Protein AF-F1L052-F1 (afdb_monomer)

Solvent-accessible surface area (backbone atoms only — not comparable to full-atom values): 16134 Å² total; per-residue (Å²): 108,72,70,57,54,53,52,49,53,52,51,49,56,47,51,52,52,41,50,54,51,32,50,54,52,50,51,50,50,53,48,65,69,67,65,79,69,95,46,76,77,51,58,78,42,63,77,44,41,41,66,50,51,51,52,52,48,53,46,48,51,52,44,52,50,46,51,48,53,52,52,50,52,39,60,73,69,67,55,97,55,91,64,52,61,60,53,53,50,52,34,54,75,69,70,53,57,50,90,80,69,69,56,64,60,50,62,46,81,47,78,47,77,48,76,54,96,91,41,80,46,79,44,77,45,84,45,76,36,71,68,33,64,53,47,55,54,52,52,47,52,49,48,55,50,50,50,51,52,43,54,54,43,50,52,50,45,52,51,53,48,51,58,67,70,37,59,70,55,51,52,53,53,56,50,54,48,43,51,76,71,66,69,64,52,98,72,33,62,65,56,47,51,45,40,47,63,70,63,43,23,64,28,43,54,50,50,48,52,52,42,28,76,73,69,34,59,73,58,36,36,55,32,52,52,51,48,48,50,57,49,52,54,53,50,55,60,65,72,49,75,76,79,78,77,88,58,82,78,80,72,97,79,82,86,80,88,79,92,76,84,85,75,87,80,93,79,91,82,83,78,134

Organism: Ascaris suum (NCBI:txid6253)

Sequence (272 aa):
MMSQDVSNMQSEKRSESVAVVATHLYDSIRTQRKLVRRGALTSLLQKGTYLTVLYLFVKFVYLVQAITQFVLLNRFLGTNYTFWGFEILRDLANGREWQESGHFPRVTMCDFDVRVLGNKHRHTVQCVLMINMFNEKVYLFLWWWLLIVIIATIGSFCYWLAMSLFKAQQYSFISQYLRVYDLLDGQGHTALEKFVHYSLRSDGVFLLRIVSANAGDLITTDIVAALWKMFLEEEKSRAVPPPALTGTAPKLDDVDHGFQEDLYDPKKDSID

Structure (mmCIF, N/CA/C/O backbone):
data_AF-F1L052-F1
#
_entry.id   AF-F1L052-F1
#
loop_
_atom_site.group_PDB
_atom_site.id
_atom_site.type_symbol
_atom_site.label_atom_id
_atom_si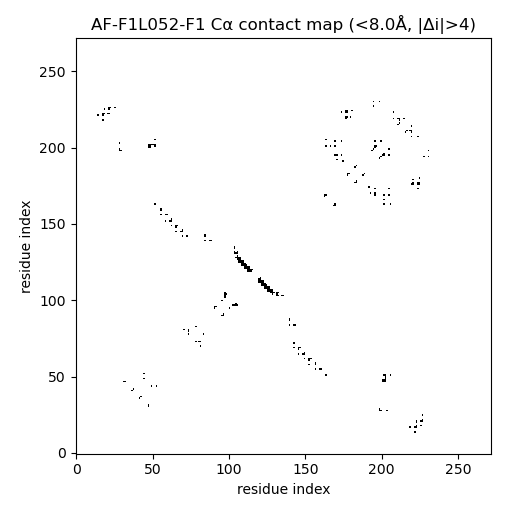te.label_alt_id
_atom_site.label_comp_id
_atom_site.label_asym_id
_atom_site.label_entity_id
_atom_site.label_seq_id
_atom_site.pdbx_PDB_ins_code
_atom_site.Cartn_x
_atom_site.Cartn_y
_atom_site.Cartn_z
_atom_site.occupancy
_atom_site.B_iso_or_equiv
_atom_site.auth_seq_id
_atom_site.auth_comp_id
_atom_site.auth_asym_id
_atom_site.auth_atom_id
_atom_site.pdbx_PDB_model_num
ATOM 1 N N . MET A 1 1 ? -17.629 37.239 20.849 1.00 57.97 1 MET A N 1
ATOM 2 C CA . MET A 1 1 ? -18.852 36.470 21.147 1.00 57.97 1 MET A CA 1
ATOM 3 C C . MET A 1 1 ? -19.307 35.657 19.933 1.00 57.97 1 MET A C 1
ATOM 5 O O . MET A 1 1 ? -19.098 34.459 19.971 1.00 57.97 1 MET A O 1
ATOM 9 N N . MET A 1 2 ? -19.695 36.260 18.794 1.00 59.69 2 MET A N 1
ATOM 10 C CA . MET A 1 2 ? -20.126 35.493 17.596 1.00 59.69 2 MET A CA 1
ATOM 11 C C . MET A 1 2 ? -19.126 34.441 17.065 1.00 59.69 2 MET A C 1
ATOM 13 O O . MET A 1 2 ? -19.547 33.386 16.610 1.00 59.69 2 MET A O 1
ATOM 17 N N . SER A 1 3 ? -17.809 34.679 17.133 1.00 61.91 3 SER A N 1
ATOM 18 C CA . SER A 1 3 ? -16.810 33.680 16.693 1.00 61.91 3 SER A CA 1
ATOM 19 C C . SER A 1 3 ? -16.761 32.440 17.607 1.00 61.91 3 SER A C 1
ATOM 21 O O . SER A 1 3 ? -16.580 31.319 17.137 1.00 61.91 3 SER A O 1
ATOM 23 N N . GLN A 1 4 ? -17.002 32.628 18.911 1.00 67.81 4 GLN A N 1
ATOM 24 C CA . GLN A 1 4 ? -17.076 31.536 19.885 1.00 67.81 4 GLN A CA 1
ATOM 25 C C . GLN A 1 4 ? -18.343 30.701 19.681 1.00 67.81 4 GLN A C 1
ATOM 27 O O . GLN A 1 4 ? -18.257 29.476 19.662 1.00 67.81 4 GLN A O 1
ATOM 32 N N . ASP A 1 5 ? -19.486 31.340 19.423 1.00 66.88 5 ASP A N 1
ATOM 33 C CA . ASP A 1 5 ? -20.750 30.638 19.164 1.00 66.88 5 ASP A CA 1
ATOM 34 C C . ASP A 1 5 ? -20.696 29.811 17.872 1.00 66.88 5 ASP A C 1
ATOM 36 O O . ASP A 1 5 ? -21.163 28.674 17.840 1.00 66.88 5 ASP A O 1
ATOM 40 N N . VAL A 1 6 ? -20.042 30.324 16.822 1.00 69.06 6 VAL A N 1
ATOM 41 C CA . VAL A 1 6 ? -19.814 29.566 15.580 1.00 69.06 6 VAL A CA 1
ATOM 42 C C . VAL A 1 6 ? -18.890 28.368 15.820 1.00 69.06 6 VAL A C 1
ATOM 44 O O . VAL A 1 6 ? -19.181 27.275 15.334 1.00 69.06 6 VAL A O 1
ATOM 47 N N . SER A 1 7 ? -17.818 28.534 16.604 1.00 69.19 7 SER A N 1
ATOM 48 C CA . SER A 1 7 ? -16.916 27.424 16.943 1.00 69.19 7 SER A CA 1
ATOM 49 C C . SER A 1 7 ? -17.592 26.348 17.803 1.00 69.19 7 SER A C 1
ATOM 51 O O . SER A 1 7 ? -17.410 25.156 17.551 1.00 69.19 7 SER A O 1
ATOM 53 N N . ASN A 1 8 ? -18.439 26.752 18.755 1.00 71.00 8 ASN A N 1
ATOM 54 C CA . ASN A 1 8 ? -19.212 25.836 19.591 1.00 71.00 8 ASN A CA 1
ATOM 55 C C . ASN A 1 8 ? -20.259 25.084 18.764 1.00 71.00 8 ASN A C 1
ATOM 57 O O . ASN A 1 8 ? -20.339 23.864 18.857 1.00 71.00 8 ASN A O 1
ATOM 61 N N . MET A 1 9 ? -20.966 25.772 17.865 1.00 69.06 9 MET A N 1
ATOM 62 C CA . MET A 1 9 ? -21.935 25.157 16.952 1.00 69.06 9 MET A CA 1
ATOM 63 C C . MET A 1 9 ? -21.280 24.155 15.987 1.00 69.06 9 MET A C 1
ATOM 65 O O . MET A 1 9 ? -21.856 23.114 15.673 1.00 69.06 9 MET A O 1
ATOM 69 N N . GLN A 1 10 ? -20.065 24.434 15.507 1.00 75.81 10 GLN A N 1
ATOM 70 C CA . GLN A 1 10 ? -19.302 23.480 14.693 1.00 75.81 10 GLN A CA 1
ATOM 71 C C . GLN A 1 10 ? -18.836 22.264 15.508 1.00 75.81 10 GLN A C 1
ATOM 73 O O . GLN A 1 10 ? -18.873 21.143 14.999 1.00 75.81 10 GLN A O 1
ATOM 78 N N . SER A 1 11 ? -18.435 22.470 16.766 1.00 78.38 11 SER A N 1
ATOM 79 C CA . SER A 1 11 ? -18.052 21.395 17.689 1.00 78.38 11 SER A CA 1
ATOM 80 C C . SER A 1 11 ? -19.235 20.479 18.026 1.00 78.38 11 SER A C 1
ATOM 82 O O . SER A 1 11 ? -19.109 19.256 17.999 1.00 78.38 11 SER A O 1
ATOM 84 N N . GLU A 1 12 ? -20.411 21.060 18.253 1.00 80.44 12 GLU A N 1
ATOM 85 C CA . GLU A 1 12 ? -21.636 20.330 18.580 1.00 80.44 12 GLU A CA 1
ATOM 86 C C . GLU A 1 12 ? -22.132 19.491 17.396 1.00 80.44 12 GLU A C 1
ATOM 88 O O . GLU A 1 12 ? -22.294 18.279 17.530 1.00 80.44 12 GLU A O 1
ATOM 93 N N . LYS A 1 13 ? -22.214 20.075 16.191 1.00 82.38 13 LYS A N 1
ATOM 94 C CA . LYS A 1 13 ? -22.551 19.330 14.960 1.00 82.38 13 LYS A CA 1
ATOM 95 C C . LYS A 1 13 ? -21.580 18.186 14.675 1.00 82.38 13 LYS A C 1
ATOM 97 O O . LYS A 1 13 ? -21.972 17.123 14.185 1.00 82.38 13 LYS A O 1
ATOM 102 N N . ARG A 1 14 ? -20.292 18.398 14.962 1.00 80.94 14 ARG A N 1
ATOM 103 C CA . ARG A 1 14 ? -19.274 17.353 14.849 1.00 80.94 14 ARG A CA 1
ATOM 104 C C . ARG A 1 14 ? -19.521 16.237 15.864 1.00 80.94 14 ARG A C 1
ATOM 106 O O . ARG A 1 14 ? -19.453 15.075 15.478 1.00 80.94 14 ARG A O 1
ATOM 113 N N . SER A 1 15 ? -19.809 16.576 17.118 1.00 82.81 15 SER A N 1
ATOM 114 C CA . SER A 1 15 ? -20.121 15.607 18.176 1.00 82.81 15 SER A CA 1
ATOM 115 C C . SER A 1 15 ? -21.340 14.751 17.817 1.00 82.81 15 SER A C 1
ATOM 117 O O . SER A 1 15 ? -21.278 13.527 17.905 1.00 82.81 15 SER A O 1
ATOM 119 N N . GLU A 1 16 ? -22.409 15.367 17.305 1.00 85.50 16 GLU A N 1
ATOM 120 C CA . GLU A 1 16 ? -23.597 14.650 16.821 1.00 85.50 16 GLU A CA 1
ATOM 121 C C . GLU A 1 16 ? -23.260 13.700 15.666 1.00 85.50 16 GLU A C 1
ATOM 123 O O . GLU A 1 16 ? -23.618 12.522 15.695 1.00 85.50 16 GLU A O 1
ATOM 128 N N . SER A 1 17 ? -22.504 14.181 14.674 1.00 84.25 17 SER A N 1
ATOM 129 C CA . SER A 1 17 ? -22.067 13.359 13.537 1.00 84.25 17 SER A CA 1
ATOM 130 C C . SER A 1 17 ? -21.225 12.165 13.998 1.00 84.25 17 SER A C 1
ATOM 132 O O . SER A 1 17 ? -21.410 11.042 13.525 1.00 84.25 17 SER A O 1
ATOM 134 N N . VAL A 1 18 ? -20.321 12.386 14.956 1.00 87.19 18 VAL A N 1
ATOM 135 C CA . VAL A 1 18 ? -19.504 11.333 15.567 1.00 87.19 18 VAL A CA 1
ATOM 136 C C . VAL A 1 18 ? -20.371 10.329 16.323 1.00 87.19 18 VAL A C 1
ATOM 138 O O . VAL A 1 18 ? -20.154 9.128 16.172 1.00 87.19 18 VAL A O 1
ATOM 141 N N . ALA A 1 19 ? -21.365 10.782 17.088 1.00 87.62 19 ALA A N 1
ATOM 142 C CA . ALA A 1 19 ? -22.268 9.906 17.829 1.00 87.62 19 ALA A CA 1
ATOM 143 C C . ALA A 1 19 ? -23.079 8.998 16.892 1.00 87.62 19 ALA A C 1
ATOM 145 O O . ALA A 1 19 ? -23.188 7.794 17.138 1.00 87.62 19 ALA A O 1
ATOM 146 N N . VAL A 1 20 ? -23.578 9.544 15.779 1.00 88.75 20 VAL A N 1
ATOM 147 C CA . VAL A 1 20 ? -24.279 8.772 14.742 1.00 88.75 20 VAL A CA 1
ATOM 148 C C . VAL A 1 20 ? -23.351 7.712 14.139 1.00 88.75 20 VAL A C 1
ATOM 150 O O . VAL A 1 20 ? -23.705 6.532 14.096 1.00 88.75 20 VAL A O 1
ATOM 153 N N . VAL A 1 21 ? -22.132 8.091 13.739 1.00 88.25 21 VAL A N 1
ATOM 154 C CA . VAL A 1 21 ? -21.145 7.152 13.173 1.00 88.25 21 VAL A CA 1
ATOM 155 C C . VAL A 1 21 ? -20.754 6.072 14.182 1.00 88.25 21 VAL A C 1
ATOM 157 O O . VAL A 1 21 ? -20.723 4.893 13.829 1.00 88.25 21 VAL A O 1
ATOM 160 N N . ALA A 1 22 ? -20.487 6.444 15.434 1.00 86.56 22 ALA A N 1
ATOM 161 C CA . ALA A 1 22 ? -20.125 5.510 16.495 1.00 86.56 22 ALA A CA 1
ATOM 162 C C . ALA A 1 22 ? -21.256 4.510 16.769 1.00 86.56 22 ALA A C 1
ATOM 164 O O . ALA A 1 22 ? -20.990 3.314 16.878 1.00 86.56 22 ALA A O 1
ATOM 165 N N . THR A 1 23 ? -22.509 4.973 16.792 1.00 87.81 23 THR A N 1
ATOM 166 C CA . THR A 1 23 ? -23.690 4.120 16.989 1.00 87.81 23 THR A CA 1
ATOM 167 C C . THR A 1 23 ? -23.840 3.122 15.845 1.00 87.81 23 THR A C 1
ATOM 169 O O . THR A 1 23 ? -23.917 1.918 16.082 1.00 87.81 23 THR A O 1
ATOM 172 N N . HIS A 1 24 ? -23.779 3.588 14.593 1.00 88.81 24 HIS A N 1
ATOM 173 C CA . HIS A 1 24 ? -23.850 2.702 13.429 1.00 88.81 24 HIS A CA 1
ATOM 174 C C . HIS A 1 24 ? -22.703 1.691 13.386 1.00 88.81 24 HIS A C 1
ATOM 176 O O . HIS A 1 24 ? -22.914 0.526 13.039 1.00 88.81 24 HIS A O 1
ATOM 182 N N . LEU A 1 25 ? -21.489 2.115 13.741 1.00 86.25 25 LEU A N 1
ATOM 183 C CA . LEU A 1 25 ? -20.317 1.248 13.795 1.00 86.25 25 LEU A CA 1
ATOM 184 C C . LEU A 1 25 ? -20.480 0.187 14.889 1.00 86.25 25 LEU A C 1
ATOM 186 O O . LEU A 1 25 ? -20.255 -0.997 14.633 1.00 86.25 25 LEU A O 1
ATOM 190 N N . TYR A 1 26 ? -20.943 0.583 16.075 1.00 83.62 26 TYR A N 1
ATOM 191 C CA . TYR A 1 26 ? -21.213 -0.325 17.185 1.00 83.62 26 TYR A CA 1
ATOM 192 C C . TYR A 1 26 ? -22.293 -1.355 16.835 1.00 83.62 26 TYR A C 1
ATOM 194 O O . TYR A 1 26 ? -22.078 -2.558 17.005 1.00 83.62 26 TYR A O 1
ATOM 202 N N . ASP A 1 27 ? -23.422 -0.914 16.277 1.00 85.19 27 ASP A N 1
ATOM 203 C CA . ASP A 1 27 ? -24.522 -1.795 15.884 1.00 85.19 27 ASP A CA 1
ATOM 204 C C . ASP A 1 27 ? -24.139 -2.733 14.741 1.00 85.19 27 ASP A C 1
ATOM 206 O O . ASP A 1 27 ? -24.511 -3.910 14.756 1.00 85.19 27 ASP A O 1
ATOM 210 N N . SER A 1 28 ? -23.336 -2.263 13.786 1.00 82.81 28 SER A N 1
ATOM 211 C CA . SER A 1 28 ? -22.805 -3.104 12.709 1.00 82.81 28 SER A CA 1
ATOM 212 C C . SER A 1 28 ? -21.904 -4.208 13.266 1.00 82.81 28 SER A C 1
ATOM 214 O O . SER A 1 28 ? -22.097 -5.382 12.940 1.00 82.81 28 SER A O 1
ATOM 216 N N . ILE A 1 29 ? -20.978 -3.870 14.173 1.00 80.75 29 ILE A N 1
ATOM 217 C CA . ILE A 1 29 ? -20.102 -4.848 14.841 1.00 80.75 29 ILE A CA 1
ATOM 218 C C . ILE A 1 29 ? -20.931 -5.833 15.680 1.00 80.75 29 ILE A C 1
ATOM 220 O O . ILE A 1 29 ? -20.693 -7.047 15.655 1.00 80.75 29 ILE A O 1
ATOM 224 N N . ARG A 1 30 ? -21.939 -5.340 16.407 1.00 80.50 30 ARG A N 1
ATOM 225 C CA . ARG A 1 30 ? -22.841 -6.158 17.229 1.00 80.50 30 ARG A CA 1
ATOM 226 C C . ARG A 1 30 ? -23.666 -7.123 16.381 1.00 80.50 30 ARG A C 1
ATOM 228 O O . ARG A 1 30 ? -23.808 -8.292 16.740 1.00 80.50 30 ARG A O 1
ATOM 235 N N . THR A 1 31 ? -24.179 -6.657 15.250 1.00 78.88 31 THR A N 1
ATOM 236 C CA . THR A 1 31 ? -24.981 -7.450 14.313 1.00 78.88 31 THR A CA 1
ATOM 237 C C . THR A 1 31 ? -24.132 -8.528 13.649 1.00 78.88 31 THR A C 1
ATOM 239 O O . THR A 1 31 ? -24.515 -9.700 13.647 1.00 78.88 31 THR A O 1
ATOM 242 N N . GLN A 1 32 ? -22.918 -8.182 13.206 1.00 72.75 32 GLN A N 1
ATOM 243 C CA . GLN A 1 32 ? -21.939 -9.152 12.706 1.00 72.75 32 GLN A CA 1
ATOM 244 C C . GLN A 1 32 ? -21.570 -10.211 13.755 1.00 72.75 32 GLN A C 1
ATOM 246 O O . GLN A 1 32 ? -21.336 -11.367 13.407 1.00 72.75 32 GLN A O 1
ATOM 251 N N . ARG A 1 33 ? -21.563 -9.859 15.049 1.00 70.69 33 ARG A N 1
ATOM 252 C CA . ARG A 1 33 ? -21.343 -10.818 16.142 1.00 70.69 33 ARG A CA 1
ATOM 253 C C . ARG A 1 33 ? -22.482 -11.833 16.282 1.00 70.69 33 ARG A C 1
ATOM 255 O O . ARG A 1 33 ? -22.209 -12.985 16.611 1.00 70.69 33 ARG A O 1
ATOM 262 N N . LYS A 1 34 ? -23.733 -11.404 16.073 1.00 68.25 34 LYS A N 1
ATOM 263 C CA . LYS A 1 34 ? -24.948 -12.218 16.275 1.00 68.25 34 LYS A CA 1
ATOM 264 C C . LYS A 1 34 ? -25.337 -13.064 15.054 1.00 68.25 34 LYS A C 1
ATOM 266 O O . LYS A 1 34 ? -25.920 -14.127 15.238 1.00 68.25 34 LYS A O 1
ATOM 271 N N . LEU A 1 35 ? -25.005 -12.642 13.830 1.00 63.94 35 LEU A N 1
ATOM 272 C CA . LEU A 1 35 ? -25.376 -13.314 12.569 1.00 63.94 35 LEU A CA 1
ATOM 273 C C . LEU A 1 35 ? -24.572 -14.601 12.262 1.00 63.94 35 LEU A C 1
ATOM 275 O O . LEU A 1 35 ? -24.065 -14.799 11.158 1.00 63.94 35 LEU A O 1
ATOM 279 N N . VAL A 1 36 ? -24.481 -15.524 13.223 1.00 54.38 36 VAL A N 1
ATOM 280 C CA . VAL A 1 36 ? -23.847 -16.843 13.055 1.00 54.38 36 VAL A CA 1
ATOM 281 C C . VAL A 1 36 ? -24.614 -17.669 12.011 1.00 54.38 36 VAL A C 1
ATOM 283 O O . VAL A 1 36 ? -25.617 -18.307 12.322 1.00 54.38 36 VAL A O 1
ATOM 286 N N . ARG A 1 37 ? -24.152 -17.679 10.753 1.00 53.56 37 ARG A N 1
ATOM 287 C CA . ARG A 1 37 ? -24.708 -18.528 9.683 1.00 53.56 37 ARG A CA 1
ATOM 288 C C . ARG A 1 37 ? -23.812 -19.751 9.455 1.00 53.56 37 ARG A C 1
ATOM 290 O O . ARG A 1 37 ? -22.615 -19.614 9.218 1.00 53.56 37 ARG A O 1
ATOM 297 N N . ARG A 1 38 ? -24.417 -20.944 9.546 1.00 53.53 38 ARG A N 1
ATOM 298 C CA . ARG A 1 38 ? -23.799 -22.279 9.408 1.00 53.53 38 ARG A CA 1
ATOM 299 C C . ARG A 1 38 ? -23.168 -22.476 8.018 1.00 53.53 38 ARG A C 1
ATOM 301 O O . ARG A 1 38 ? -23.880 -22.743 7.057 1.00 53.53 38 ARG A O 1
ATOM 308 N N . GLY A 1 39 ? -21.842 -22.395 7.932 1.00 60.22 39 GLY A N 1
ATOM 309 C CA . GLY A 1 39 ? -21.049 -22.790 6.763 1.00 60.22 39 GLY A CA 1
ATOM 310 C C . GLY A 1 39 ? -19.569 -22.967 7.131 1.00 60.22 39 GLY A C 1
ATOM 311 O O . GLY A 1 39 ? -19.037 -22.214 7.946 1.00 60.22 39 GLY A O 1
ATOM 312 N N . ALA A 1 40 ? -18.899 -23.978 6.568 1.00 58.53 40 ALA A N 1
ATOM 313 C CA . ALA A 1 40 ? -17.520 -24.336 6.932 1.00 58.53 40 ALA A CA 1
ATOM 314 C C . ALA A 1 40 ? -16.479 -23.313 6.434 1.00 58.53 40 ALA A C 1
ATOM 316 O O . ALA A 1 40 ? -15.586 -22.925 7.184 1.00 58.53 40 ALA A O 1
ATOM 317 N N . LEU A 1 41 ? -16.635 -22.811 5.202 1.00 55.72 41 LEU A N 1
ATOM 318 C CA . LEU A 1 41 ? -15.758 -21.782 4.623 1.00 55.72 41 LEU A CA 1
ATOM 319 C C . LEU A 1 41 ? -15.933 -20.423 5.325 1.00 55.72 41 LEU A C 1
ATOM 321 O O . LEU A 1 41 ? -14.976 -19.683 5.539 1.00 55.72 41 LEU A O 1
ATOM 325 N N . THR A 1 42 ? -17.161 -20.117 5.743 1.00 55.34 42 THR A N 1
ATOM 326 C CA . THR A 1 42 ? -17.483 -18.900 6.490 1.00 55.34 42 THR A CA 1
ATOM 327 C C . THR A 1 42 ? -16.986 -18.967 7.933 1.00 55.34 42 THR A C 1
ATOM 329 O O . THR A 1 42 ? -16.545 -17.950 8.449 1.00 55.34 42 THR A O 1
ATOM 332 N N . SER A 1 43 ? -16.930 -20.145 8.563 1.00 52.91 43 SER A N 1
ATOM 333 C CA . SER A 1 43 ? -16.436 -20.313 9.941 1.00 52.91 43 SER A CA 1
ATOM 334 C C . SER A 1 43 ? -14.976 -19.865 10.142 1.00 52.91 43 SER A C 1
ATOM 336 O O . SER A 1 43 ? -14.651 -19.283 11.180 1.00 52.91 43 SER A O 1
ATOM 338 N N . LEU A 1 44 ? -14.109 -20.068 9.140 1.00 52.19 44 LEU A N 1
ATOM 339 C CA . LEU A 1 44 ? -12.705 -19.627 9.161 1.00 52.19 44 LEU A CA 1
ATOM 340 C C . LEU A 1 44 ? -12.558 -18.101 9.024 1.00 52.19 44 LEU A C 1
ATOM 342 O O . LEU A 1 44 ? -11.669 -17.512 9.634 1.00 52.19 44 LEU A O 1
ATOM 346 N N . LEU A 1 45 ? -13.459 -17.456 8.279 1.00 54.09 45 LEU A N 1
ATOM 347 C CA . LEU A 1 45 ? -13.471 -16.006 8.046 1.00 54.09 45 LEU A CA 1
ATOM 348 C C . LEU A 1 45 ? -14.301 -15.221 9.089 1.00 54.09 45 LEU A C 1
ATOM 350 O O . LEU A 1 45 ? -14.103 -14.022 9.259 1.00 54.09 45 LEU A O 1
ATOM 354 N N . GLN A 1 46 ? -15.201 -15.873 9.835 1.00 58.09 46 GLN A N 1
ATOM 355 C CA . GLN A 1 46 ? -16.208 -15.244 10.712 1.00 58.09 46 GLN A CA 1
ATOM 356 C C . GLN A 1 46 ? -15.758 -14.944 12.156 1.00 58.09 46 GLN A C 1
ATOM 358 O O . GLN A 1 46 ? -16.570 -14.499 12.972 1.00 58.09 46 GLN A O 1
ATOM 363 N N . LYS A 1 47 ? -14.475 -15.106 12.511 1.00 60.84 47 LYS A N 1
ATOM 364 C CA . LYS A 1 47 ? -13.954 -14.780 13.861 1.00 60.84 47 LYS A CA 1
ATOM 365 C C . LYS A 1 47 ? -13.773 -13.269 14.125 1.00 60.84 47 LYS A C 1
ATOM 367 O O . LYS A 1 47 ? -12.983 -12.884 14.981 1.00 60.84 47 LYS A O 1
ATOM 372 N N . GLY A 1 48 ? -14.515 -12.402 13.429 1.00 65.62 48 GLY A N 1
ATOM 373 C CA . GLY A 1 48 ? -14.330 -10.943 13.495 1.00 65.62 48 GLY A CA 1
ATOM 374 C C . GLY A 1 48 ? -12.954 -10.501 12.993 1.00 65.62 48 GLY A C 1
ATOM 375 O O . GLY A 1 48 ? -12.340 -9.613 13.586 1.00 65.62 48 GLY A O 1
ATOM 376 N N . THR A 1 49 ? -12.475 -11.189 11.954 1.00 76.94 49 THR A N 1
ATOM 377 C CA . THR A 1 49 ? -11.251 -10.901 11.189 1.00 76.94 49 THR A CA 1
ATOM 378 C C . THR A 1 49 ? -11.535 -10.780 9.684 1.00 76.94 49 THR A C 1
ATOM 380 O O . THR A 1 49 ? -10.604 -10.762 8.883 1.00 76.94 49 THR A O 1
ATOM 383 N N . TYR A 1 50 ? -12.805 -10.756 9.268 1.00 81.50 50 TYR A N 1
ATOM 384 C CA . TYR A 1 50 ? -13.193 -10.799 7.856 1.00 81.50 50 TYR A CA 1
ATOM 385 C C . TYR A 1 50 ? -12.766 -9.530 7.121 1.00 81.50 50 TYR A C 1
ATOM 387 O O . TYR A 1 50 ? -12.132 -9.616 6.071 1.00 81.50 50 TYR A O 1
ATOM 395 N N . LEU A 1 51 ? -13.084 -8.359 7.684 1.00 84.62 51 LEU A N 1
ATOM 396 C CA . LEU A 1 51 ? -12.747 -7.072 7.070 1.00 84.62 51 LEU A CA 1
ATOM 397 C C . LEU A 1 51 ? -11.233 -6.908 6.960 1.00 84.62 51 LEU A C 1
ATOM 399 O O . LEU A 1 51 ? -10.719 -6.484 5.926 1.00 84.62 51 LEU A O 1
ATOM 403 N N . THR A 1 52 ? -10.524 -7.310 8.012 1.00 87.44 52 THR A N 1
ATOM 404 C CA . THR A 1 52 ? -9.065 -7.256 8.058 1.00 87.44 52 THR A CA 1
ATOM 405 C C . THR A 1 52 ? -8.436 -8.169 6.999 1.00 87.44 52 THR A C 1
ATOM 407 O O . THR A 1 52 ? -7.564 -7.736 6.246 1.00 87.44 52 THR A O 1
ATOM 410 N N . VAL A 1 53 ? -8.908 -9.417 6.880 1.00 87.56 53 VAL A N 1
ATOM 411 C CA . VAL A 1 53 ? -8.425 -10.373 5.867 1.00 87.56 53 VAL A CA 1
ATOM 412 C C . VAL A 1 53 ? -8.737 -9.888 4.455 1.00 87.56 53 VAL A C 1
ATOM 414 O O . VAL A 1 53 ? -7.866 -9.950 3.591 1.00 87.56 53 VAL A O 1
ATOM 417 N N . LEU A 1 54 ? -9.942 -9.366 4.216 1.00 89.38 54 LEU A N 1
ATOM 418 C CA . LEU A 1 54 ? -10.331 -8.817 2.918 1.00 89.38 54 LEU A CA 1
ATOM 419 C C . LEU A 1 54 ? -9.422 -7.650 2.512 1.00 89.38 54 LEU A C 1
ATOM 421 O O . LEU A 1 54 ? -8.944 -7.605 1.380 1.00 89.38 54 LEU A O 1
ATOM 425 N N . TYR A 1 55 ? -9.134 -6.731 3.435 1.00 90.88 55 TYR A N 1
ATOM 426 C CA . TYR A 1 55 ? -8.237 -5.609 3.171 1.00 90.88 55 TYR A CA 1
ATOM 427 C C . TYR A 1 55 ? -6.810 -6.070 2.848 1.00 90.88 55 TYR A C 1
ATOM 429 O O . TYR A 1 55 ? -6.210 -5.609 1.873 1.00 90.88 55 TYR A O 1
ATOM 437 N N . LEU A 1 56 ? -6.270 -7.005 3.637 1.00 92.38 56 LEU A N 1
ATOM 438 C CA . LEU A 1 56 ? -4.949 -7.585 3.383 1.00 92.38 56 LEU A CA 1
ATOM 439 C C . LEU A 1 56 ? -4.910 -8.321 2.040 1.00 92.38 56 LEU A C 1
ATOM 441 O O . LEU A 1 56 ? -3.931 -8.195 1.308 1.00 92.38 56 LEU A O 1
ATOM 445 N N . PHE A 1 57 ? -5.982 -9.025 1.679 1.00 92.88 57 PHE A N 1
ATOM 446 C CA . PHE A 1 57 ? -6.107 -9.675 0.380 1.00 92.88 57 PHE A CA 1
ATOM 447 C C . PHE A 1 57 ? -6.079 -8.662 -0.770 1.00 92.88 57 PHE A C 1
ATOM 449 O O . PHE A 1 57 ? -5.324 -8.845 -1.720 1.00 92.88 57 PHE A O 1
ATOM 456 N N . VAL A 1 58 ? -6.817 -7.552 -0.674 1.00 94.50 58 VAL A N 1
ATOM 457 C CA . VAL A 1 58 ? -6.775 -6.483 -1.689 1.00 94.50 58 VAL A CA 1
ATOM 458 C C . VAL A 1 58 ? -5.365 -5.897 -1.818 1.00 94.50 58 VAL A C 1
ATOM 460 O O . VAL A 1 58 ? -4.861 -5.731 -2.929 1.00 94.50 58 VAL A O 1
ATOM 463 N N . LYS A 1 59 ? -4.680 -5.636 -0.698 1.00 94.12 59 LYS A N 1
ATOM 464 C CA . LYS A 1 59 ? -3.280 -5.175 -0.706 1.00 94.12 59 LYS A CA 1
ATOM 465 C C . LYS A 1 59 ? -2.335 -6.192 -1.352 1.00 94.12 59 LYS A C 1
ATOM 467 O O . LYS A 1 59 ? -1.444 -5.799 -2.102 1.00 94.12 59 LYS A O 1
ATOM 472 N N . PHE A 1 60 ? -2.547 -7.482 -1.106 1.00 95.19 60 PHE A N 1
ATOM 473 C CA . PHE A 1 60 ? -1.803 -8.554 -1.763 1.00 95.19 60 PHE A CA 1
ATOM 474 C C . PHE A 1 60 ? -2.061 -8.583 -3.276 1.00 95.19 60 PHE A C 1
ATOM 476 O O . PHE A 1 60 ? -1.114 -8.683 -4.053 1.00 95.19 60 PHE A O 1
ATOM 483 N N . VAL A 1 61 ? -3.312 -8.418 -3.715 1.00 96.69 61 VAL A N 1
ATOM 484 C CA . VAL A 1 61 ? -3.653 -8.321 -5.144 1.00 96.69 61 VAL A CA 1
ATOM 485 C C . VAL A 1 61 ? -2.950 -7.130 -5.801 1.00 96.69 61 VAL A C 1
ATOM 487 O O . VAL A 1 61 ? -2.423 -7.283 -6.901 1.00 96.69 61 VAL A O 1
ATOM 490 N N . TYR A 1 62 ? -2.851 -5.976 -5.130 1.00 95.94 62 TYR A N 1
ATOM 491 C CA . TYR A 1 62 ? -2.060 -4.847 -5.637 1.00 95.94 62 TYR A CA 1
ATOM 492 C C . TYR A 1 62 ? -0.573 -5.179 -5.779 1.00 95.94 62 TYR A C 1
ATOM 494 O O . TYR A 1 62 ? 0.041 -4.813 -6.779 1.00 95.94 62 TYR A O 1
ATOM 502 N N . LEU A 1 63 ? 0.005 -5.912 -4.825 1.00 96.31 63 LEU A N 1
ATOM 503 C CA . LEU A 1 63 ? 1.392 -6.361 -4.925 1.00 96.31 63 LEU A CA 1
ATOM 504 C C . LEU A 1 63 ? 1.597 -7.307 -6.118 1.00 96.31 63 LEU A C 1
ATOM 506 O O . LEU A 1 63 ? 2.532 -7.127 -6.898 1.00 96.31 63 LEU A O 1
ATOM 510 N N . VAL A 1 64 ? 0.707 -8.286 -6.293 1.00 96.75 64 VAL A N 1
ATOM 511 C CA . VAL A 1 64 ? 0.741 -9.210 -7.437 1.00 96.75 64 VAL A CA 1
ATOM 512 C C . VAL A 1 64 ? 0.593 -8.453 -8.753 1.00 96.75 64 VAL A C 1
ATOM 514 O O . VAL A 1 64 ? 1.309 -8.750 -9.709 1.00 96.75 64 VAL A O 1
ATOM 517 N N . GLN A 1 65 ? -0.290 -7.455 -8.808 1.00 96.81 65 GLN A N 1
ATOM 518 C CA . GLN A 1 65 ? -0.472 -6.609 -9.984 1.00 96.81 65 GLN A CA 1
ATOM 519 C C . GLN A 1 65 ? 0.821 -5.861 -10.332 1.00 96.81 65 GLN A C 1
ATOM 521 O O . GLN A 1 65 ? 1.255 -5.927 -11.483 1.00 96.81 65 GLN A O 1
ATOM 526 N N . ALA A 1 66 ? 1.490 -5.254 -9.348 1.00 96.19 66 ALA A N 1
ATOM 527 C CA . ALA A 1 66 ? 2.730 -4.517 -9.573 1.00 96.19 66 ALA A CA 1
ATOM 528 C C . ALA A 1 66 ? 3.869 -5.444 -10.041 1.00 96.19 66 ALA A C 1
ATOM 530 O O . ALA A 1 66 ? 4.575 -5.135 -11.003 1.00 96.19 66 ALA A O 1
ATOM 531 N N . ILE A 1 67 ? 4.004 -6.627 -9.428 1.00 94.31 67 ILE A N 1
ATOM 532 C CA . ILE A 1 67 ? 4.980 -7.650 -9.844 1.00 94.31 67 ILE A CA 1
ATOM 533 C C . ILE A 1 67 ? 4.679 -8.140 -11.263 1.00 94.31 67 ILE A C 1
ATOM 535 O O . ILE A 1 67 ? 5.588 -8.268 -12.081 1.00 94.31 67 ILE A O 1
ATOM 539 N N . THR A 1 68 ? 3.408 -8.386 -11.584 1.00 94.62 68 THR A N 1
ATOM 540 C CA . THR A 1 68 ? 2.995 -8.846 -12.916 1.00 94.62 68 THR A CA 1
ATOM 541 C C . THR A 1 68 ? 3.324 -7.804 -13.979 1.00 94.62 68 THR A C 1
ATOM 543 O O . THR A 1 68 ? 3.875 -8.156 -15.019 1.00 94.62 68 THR A O 1
ATOM 546 N N . GLN A 1 69 ? 3.059 -6.522 -13.710 1.00 94.44 69 GLN A N 1
ATOM 547 C CA . GLN A 1 69 ? 3.433 -5.427 -14.607 1.00 94.44 69 GLN A CA 1
ATOM 548 C C . GLN A 1 69 ? 4.947 -5.350 -14.814 1.00 94.44 69 GLN A C 1
ATOM 550 O O . GLN A 1 69 ? 5.405 -5.199 -15.945 1.00 94.44 69 GLN A O 1
ATOM 555 N N . PHE A 1 70 ? 5.731 -5.523 -13.750 1.00 93.44 70 PHE A N 1
ATOM 556 C CA . PHE A 1 70 ? 7.188 -5.540 -13.838 1.00 93.44 70 PHE A CA 1
ATOM 557 C C . PHE A 1 70 ? 7.713 -6.734 -14.650 1.00 93.44 70 PHE A C 1
ATOM 559 O O . PHE A 1 70 ? 8.595 -6.580 -15.495 1.00 93.44 70 PHE A O 1
ATOM 566 N N . VAL A 1 71 ? 7.149 -7.930 -14.461 1.00 91.12 71 VAL A N 1
ATOM 567 C CA . VAL A 1 71 ? 7.504 -9.117 -15.258 1.00 91.12 71 VAL A CA 1
ATOM 568 C C . VAL A 1 71 ? 7.100 -8.939 -16.721 1.00 91.12 71 VAL A C 1
ATOM 570 O O . VAL A 1 71 ? 7.885 -9.277 -17.606 1.00 91.12 71 VAL A O 1
ATOM 573 N N . LEU A 1 72 ? 5.915 -8.384 -16.990 1.00 92.19 72 LEU A N 1
ATOM 574 C CA . LEU A 1 72 ? 5.445 -8.116 -18.347 1.00 92.19 72 LEU A CA 1
ATOM 575 C C . LEU A 1 72 ? 6.353 -7.113 -19.063 1.00 92.19 72 LEU A C 1
ATOM 577 O O . LEU A 1 72 ? 6.709 -7.350 -20.212 1.00 92.19 72 LEU A O 1
ATOM 581 N N . LEU A 1 73 ? 6.783 -6.049 -18.375 1.00 90.25 73 LEU A N 1
ATOM 582 C CA . LEU A 1 73 ? 7.749 -5.087 -18.905 1.00 90.25 73 LEU A CA 1
ATOM 583 C C . LEU A 1 73 ? 9.067 -5.780 -19.288 1.00 90.25 73 LEU A C 1
ATOM 585 O O . LEU A 1 73 ? 9.539 -5.623 -20.410 1.00 90.25 73 LEU A O 1
ATOM 589 N N . ASN A 1 74 ? 9.633 -6.596 -18.392 1.00 88.12 74 ASN A N 1
ATOM 590 C CA . ASN A 1 74 ? 10.878 -7.325 -18.664 1.00 88.12 74 ASN A CA 1
ATOM 591 C C . ASN A 1 74 ? 10.735 -8.315 -19.834 1.00 88.12 74 ASN A C 1
ATOM 593 O O . ASN A 1 74 ? 11.610 -8.399 -20.691 1.00 88.12 74 ASN A O 1
ATOM 597 N N . ARG A 1 75 ? 9.605 -9.031 -19.907 1.00 87.62 75 ARG A N 1
ATOM 598 C CA . ARG A 1 75 ? 9.286 -9.949 -21.013 1.00 87.62 75 ARG A CA 1
ATOM 599 C C . ARG A 1 75 ? 9.115 -9.210 -22.340 1.00 87.62 75 ARG A C 1
ATOM 601 O O . ARG A 1 75 ? 9.590 -9.705 -23.355 1.00 87.62 75 ARG A O 1
ATOM 608 N N . PHE A 1 76 ? 8.456 -8.050 -22.337 1.00 86.38 76 PHE A N 1
ATOM 609 C CA . PHE A 1 76 ? 8.210 -7.252 -23.540 1.00 86.38 76 PHE A CA 1
ATOM 610 C C . PHE A 1 76 ? 9.510 -6.732 -24.164 1.00 86.38 76 PHE A C 1
ATOM 612 O O . PHE A 1 76 ? 9.645 -6.733 -25.383 1.00 86.38 76 PHE A O 1
ATOM 619 N N . LEU A 1 77 ? 10.484 -6.338 -23.340 1.00 82.62 77 LEU A N 1
ATOM 620 C CA . LEU A 1 77 ? 11.784 -5.862 -23.820 1.00 82.62 77 LEU A CA 1
ATOM 621 C C . LEU A 1 77 ? 12.718 -6.995 -24.279 1.00 82.62 77 LEU A C 1
ATOM 623 O O . LEU A 1 77 ? 13.746 -6.717 -24.892 1.00 82.62 77 LEU A O 1
ATOM 627 N N . GLY A 1 78 ? 12.386 -8.257 -23.986 1.00 74.81 78 GLY A N 1
ATOM 628 C CA . GLY A 1 78 ? 13.193 -9.412 -24.384 1.00 74.81 78 GLY A CA 1
ATOM 629 C C . GLY A 1 78 ? 14.571 -9.468 -23.718 1.00 74.81 78 GLY A C 1
ATOM 630 O O . GLY A 1 78 ? 15.494 -10.055 -24.278 1.00 74.81 78 GLY A O 1
ATOM 631 N N . THR A 1 79 ? 14.742 -8.846 -22.547 1.00 71.81 79 THR A N 1
ATOM 632 C CA . THR A 1 79 ? 16.015 -8.880 -21.821 1.00 71.81 79 THR A CA 1
A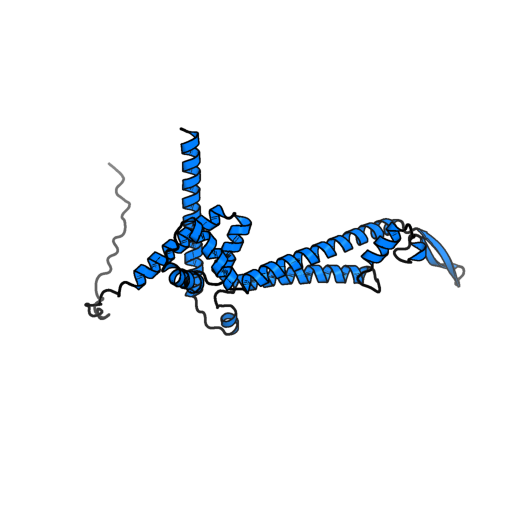TOM 633 C C . THR A 1 79 ? 16.191 -10.212 -21.087 1.00 71.81 79 THR A C 1
ATOM 635 O O . THR A 1 79 ? 15.253 -10.759 -20.506 1.00 71.81 79 THR A O 1
ATOM 638 N N . ASN A 1 80 ? 17.415 -10.748 -21.087 1.00 71.00 80 ASN A N 1
ATOM 639 C CA . ASN A 1 80 ? 17.728 -12.021 -20.418 1.00 71.00 80 ASN A CA 1
ATOM 640 C C . ASN A 1 80 ? 17.750 -11.911 -18.879 1.00 71.00 80 ASN A C 1
ATOM 642 O O . ASN A 1 80 ? 17.834 -12.921 -18.185 1.00 71.00 80 ASN A O 1
ATOM 646 N N . TYR A 1 81 ? 17.690 -10.693 -18.335 1.00 75.00 81 TYR A N 1
ATOM 647 C CA . TYR A 1 81 ? 17.882 -10.401 -16.920 1.00 75.00 81 TYR A CA 1
ATOM 648 C C . TYR A 1 81 ? 16.933 -9.286 -16.464 1.00 75.00 81 TYR A C 1
ATOM 650 O O . TYR A 1 81 ? 16.751 -8.290 -17.152 1.00 75.00 81 TYR A O 1
ATOM 658 N N . THR A 1 82 ? 16.318 -9.436 -15.287 1.00 76.44 82 THR A N 1
ATOM 659 C CA . THR A 1 82 ? 15.259 -8.538 -14.774 1.00 76.44 82 THR A CA 1
ATOM 660 C C . THR A 1 82 ? 15.767 -7.189 -14.260 1.00 76.44 82 THR A C 1
ATOM 662 O O . THR A 1 82 ? 14.982 -6.259 -14.074 1.00 76.44 82 THR A O 1
ATOM 665 N N . PHE A 1 83 ? 17.074 -7.080 -14.015 1.00 80.75 83 PHE A N 1
ATOM 666 C CA . PHE A 1 83 ? 17.730 -5.910 -13.421 1.00 80.75 83 PHE A CA 1
ATOM 667 C C . PHE A 1 83 ? 18.480 -5.038 -14.439 1.00 80.75 83 PHE A C 1
ATOM 669 O O . PHE A 1 83 ? 19.339 -4.243 -14.066 1.00 80.75 83 PHE A O 1
ATOM 676 N N . TRP A 1 84 ? 18.125 -5.145 -15.721 1.00 83.25 84 TRP A N 1
ATOM 677 C CA . TRP A 1 84 ? 18.720 -4.365 -16.811 1.00 83.25 84 TRP A CA 1
ATOM 678 C C . TRP A 1 84 ? 18.620 -2.849 -16.631 1.00 83.25 84 TRP A C 1
ATOM 680 O O . TRP A 1 84 ? 19.518 -2.128 -17.061 1.00 83.25 84 TRP A O 1
ATOM 690 N N . GLY A 1 85 ? 17.603 -2.354 -15.919 1.00 83.00 85 GLY A N 1
ATOM 691 C CA . GLY A 1 85 ? 17.462 -0.924 -15.638 1.00 83.00 85 GLY A CA 1
ATOM 692 C C . GLY A 1 85 ? 18.641 -0.322 -14.860 1.00 83.00 85 GLY A C 1
ATOM 693 O O . GLY A 1 85 ? 19.006 0.827 -15.109 1.00 83.00 85 GLY A O 1
ATOM 694 N N . PHE A 1 86 ? 19.281 -1.092 -13.969 1.00 83.75 86 PHE A N 1
ATOM 695 C CA . PHE A 1 86 ? 20.470 -0.639 -13.236 1.00 83.75 86 PHE A CA 1
ATOM 696 C C . PHE A 1 86 ? 21.710 -0.560 -14.132 1.00 83.75 86 PHE A C 1
ATOM 698 O O . PHE A 1 86 ? 22.487 0.388 -14.026 1.00 83.75 86 PHE A O 1
ATOM 705 N N . GLU A 1 87 ? 21.897 -1.541 -15.016 1.00 81.19 87 GLU A N 1
ATOM 706 C CA . GLU A 1 87 ? 23.046 -1.576 -15.924 1.00 81.19 87 GLU A CA 1
ATOM 707 C C . GLU A 1 87 ? 22.974 -0.469 -16.967 1.00 81.19 87 GLU A C 1
ATOM 709 O O . GLU A 1 87 ? 23.940 0.272 -17.117 1.00 81.19 87 GLU A O 1
ATOM 714 N N . ILE A 1 88 ? 21.815 -0.272 -17.602 1.00 81.25 88 ILE A N 1
ATOM 715 C CA . ILE A 1 88 ? 21.659 0.802 -18.588 1.00 81.25 88 ILE A CA 1
ATOM 716 C C . ILE A 1 88 ? 21.818 2.179 -17.931 1.00 81.25 88 ILE A C 1
ATOM 718 O O . ILE A 1 88 ? 22.403 3.078 -18.534 1.00 81.25 88 ILE A O 1
ATOM 722 N N . LEU A 1 89 ? 21.362 2.363 -16.684 1.00 82.94 89 LEU A N 1
ATOM 723 C CA . LEU A 1 89 ? 21.605 3.616 -15.963 1.00 82.94 89 LEU A CA 1
ATOM 724 C C . LEU A 1 89 ? 23.104 3.842 -15.718 1.00 82.94 89 LEU A C 1
ATOM 726 O O . LEU A 1 89 ? 23.593 4.954 -15.911 1.00 82.94 89 LEU A O 1
ATOM 730 N N . ARG A 1 90 ? 23.835 2.795 -15.317 1.00 84.00 90 ARG A N 1
ATOM 731 C CA . ARG A 1 90 ? 25.290 2.852 -15.121 1.00 84.00 90 ARG A CA 1
ATOM 732 C C . ARG A 1 90 ? 26.016 3.163 -16.429 1.00 84.00 90 ARG A C 1
ATOM 734 O O . ARG A 1 90 ? 26.946 3.964 -16.427 1.00 84.00 90 ARG A O 1
ATOM 741 N N . ASP A 1 91 ? 25.613 2.545 -17.528 1.00 81.62 91 ASP A N 1
ATOM 742 C CA . ASP A 1 91 ? 26.242 2.745 -18.832 1.00 81.62 91 ASP A CA 1
ATOM 743 C C . ASP A 1 91 ? 25.982 4.162 -19.353 1.00 81.62 91 ASP A C 1
ATOM 745 O O . ASP A 1 91 ? 26.918 4.831 -19.791 1.00 81.62 91 ASP A O 1
ATOM 749 N N . LEU A 1 92 ? 24.761 4.678 -19.169 1.00 79.75 92 LEU A N 1
ATOM 750 C CA . LEU A 1 92 ? 24.407 6.055 -19.507 1.00 79.75 92 LEU A CA 1
ATOM 751 C C . LEU A 1 92 ? 25.156 7.082 -18.644 1.00 79.75 92 LEU A C 1
ATOM 753 O O . LEU A 1 92 ? 25.622 8.091 -19.167 1.00 79.75 92 LEU A O 1
ATOM 757 N N . ALA A 1 93 ? 25.310 6.825 -17.341 1.00 84.19 93 ALA A N 1
ATOM 758 C CA . ALA A 1 93 ? 26.074 7.688 -16.438 1.00 84.19 93 ALA A CA 1
ATOM 759 C C . ALA A 1 93 ? 27.572 7.730 -16.790 1.00 84.19 93 ALA A C 1
ATOM 761 O O . ALA A 1 93 ? 28.220 8.756 -16.608 1.00 84.19 93 ALA A O 1
ATOM 762 N N . ASN A 1 94 ? 28.106 6.631 -17.329 1.00 84.75 94 ASN A N 1
ATOM 763 C CA . ASN A 1 94 ? 29.489 6.529 -17.797 1.00 84.75 94 ASN A CA 1
ATOM 764 C C . ASN A 1 94 ? 29.671 6.956 -19.266 1.00 84.75 94 ASN A C 1
ATOM 766 O O . ASN A 1 94 ? 30.772 6.824 -19.796 1.00 84.75 94 ASN A O 1
ATOM 770 N N . GLY A 1 95 ? 28.614 7.431 -19.934 1.00 79.00 95 GLY A N 1
ATOM 771 C CA . GLY A 1 95 ? 28.671 7.882 -21.325 1.00 79.00 95 GLY A CA 1
ATOM 772 C C . GLY A 1 95 ? 28.898 6.768 -22.354 1.00 79.00 95 GLY A C 1
ATOM 773 O O . GLY A 1 95 ? 29.342 7.060 -23.461 1.00 79.00 95 GLY A O 1
ATOM 774 N N . ARG A 1 96 ? 28.616 5.502 -22.018 1.00 76.69 96 ARG A N 1
ATOM 775 C CA . ARG A 1 96 ? 28.693 4.389 -22.977 1.00 76.69 96 ARG A CA 1
ATOM 776 C C . ARG A 1 96 ? 27.453 4.391 -23.866 1.00 76.69 96 ARG A C 1
ATOM 778 O O . ARG A 1 96 ? 26.327 4.458 -23.375 1.00 76.69 96 ARG A O 1
ATOM 785 N N . GLU A 1 97 ? 27.656 4.325 -25.177 1.00 70.38 97 GLU A N 1
ATOM 786 C CA . GLU A 1 97 ? 26.564 4.367 -26.148 1.00 70.38 97 GLU A CA 1
ATOM 787 C C . GLU A 1 97 ? 25.949 2.986 -26.435 1.00 70.38 97 GLU A C 1
ATOM 789 O O . GLU A 1 97 ? 26.553 1.935 -26.223 1.00 70.38 97 GLU A O 1
ATOM 794 N N . TRP A 1 98 ? 24.735 3.007 -26.998 1.00 65.50 98 TRP A N 1
ATOM 795 C CA . TRP A 1 98 ? 23.946 1.838 -27.420 1.00 65.50 98 TRP A CA 1
ATOM 796 C C . TRP A 1 98 ? 24.684 0.884 -28.377 1.00 65.50 98 TRP A C 1
ATOM 798 O O . TRP A 1 98 ? 24.316 -0.286 -28.475 1.00 65.50 98 TRP A O 1
ATOM 808 N N . GLN A 1 99 ? 25.714 1.368 -29.083 1.00 60.53 99 GLN A N 1
ATOM 809 C CA . GLN A 1 99 ? 26.512 0.564 -30.012 1.00 60.53 99 GLN A CA 1
ATOM 810 C C . GLN A 1 99 ? 27.287 -0.557 -29.309 1.00 60.53 99 GLN A C 1
ATOM 812 O O . GLN A 1 99 ? 27.531 -1.590 -29.925 1.00 60.53 99 GLN A O 1
ATOM 817 N N . GLU A 1 100 ? 27.618 -0.385 -28.025 1.00 60.41 100 GLU A N 1
ATOM 818 C CA . GLU A 1 100 ? 28.343 -1.396 -27.248 1.00 60.41 100 GLU A CA 1
ATOM 819 C C . GLU A 1 100 ? 27.428 -2.274 -26.387 1.00 60.41 100 GLU A C 1
ATOM 821 O O . GLU A 1 100 ? 27.748 -3.435 -26.144 1.00 60.41 100 GLU A O 1
ATOM 826 N N . SER A 1 101 ? 26.274 -1.758 -25.948 1.00 63.41 101 SER A N 1
ATOM 827 C CA . SER A 1 101 ? 25.333 -2.517 -25.110 1.00 63.41 101 SER A CA 1
ATOM 828 C C . SER A 1 101 ? 24.359 -3.384 -25.912 1.00 63.41 101 SER A C 1
ATOM 830 O O . SER A 1 101 ? 23.775 -4.316 -25.363 1.00 63.41 101 SER A O 1
ATOM 832 N N . GLY A 1 102 ? 24.140 -3.080 -27.199 1.00 65.62 102 GLY A N 1
ATOM 833 C CA . GLY A 1 102 ? 23.227 -3.825 -28.076 1.00 65.62 102 GLY A CA 1
ATOM 834 C C . GLY A 1 102 ? 21.739 -3.687 -27.719 1.00 65.62 102 GLY A C 1
ATOM 835 O O . GLY A 1 102 ? 20.880 -4.230 -28.415 1.00 65.62 102 GLY A O 1
ATOM 836 N N . HIS A 1 103 ? 21.411 -2.938 -26.664 1.00 69.38 103 HIS A N 1
ATOM 837 C CA . HIS A 1 103 ? 20.044 -2.653 -26.255 1.00 69.38 103 HIS A CA 1
ATOM 838 C C . HIS A 1 103 ? 19.505 -1.429 -27.002 1.00 69.38 103 HIS A C 1
ATOM 840 O O . HIS A 1 103 ? 20.150 -0.387 -27.065 1.00 69.38 103 HIS A O 1
ATOM 846 N N . PHE A 1 104 ? 18.294 -1.561 -27.548 1.00 74.44 104 PHE A N 1
ATOM 847 C CA . PHE A 1 104 ? 17.584 -0.510 -28.282 1.00 74.44 104 PHE A CA 1
ATOM 848 C C . PHE A 1 104 ? 18.388 0.116 -29.456 1.00 74.44 104 PHE A C 1
ATOM 850 O O . PHE A 1 104 ? 18.758 1.291 -29.407 1.00 74.44 104 PHE A O 1
ATOM 857 N N . PRO A 1 105 ? 18.606 -0.618 -30.572 1.00 81.19 105 PRO A N 1
ATOM 858 C CA . PRO A 1 105 ? 19.352 -0.105 -31.721 1.00 81.19 105 PRO A CA 1
ATOM 859 C C . PRO A 1 105 ? 18.653 1.090 -32.381 1.00 81.19 105 PRO A C 1
ATOM 861 O O . PRO A 1 105 ? 17.452 1.055 -32.663 1.00 81.19 105 PRO A O 1
ATOM 864 N N . ARG A 1 106 ? 19.420 2.144 -32.670 1.00 84.69 106 ARG A N 1
ATOM 865 C CA . ARG A 1 106 ? 18.929 3.333 -33.396 1.00 84.69 106 ARG A CA 1
ATOM 866 C C . ARG A 1 106 ? 19.085 3.197 -34.909 1.00 84.69 106 ARG A C 1
ATOM 868 O O . ARG A 1 106 ? 18.456 3.934 -35.664 1.00 84.69 106 ARG A O 1
ATOM 875 N N . VAL A 1 107 ? 19.899 2.240 -35.347 1.00 86.31 107 VAL A N 1
ATOM 876 C CA . VAL A 1 107 ? 20.155 1.908 -36.749 1.00 86.31 107 VAL A CA 1
ATOM 877 C C . VAL A 1 107 ? 20.081 0.391 -36.909 1.00 86.31 107 VAL A C 1
ATOM 879 O O . VAL A 1 107 ? 20.631 -0.340 -36.089 1.00 86.31 107 VAL A O 1
ATOM 882 N N . THR A 1 108 ? 19.394 -0.082 -37.948 1.00 88.38 108 THR A N 1
ATOM 883 C CA . THR A 1 108 ? 19.222 -1.513 -38.257 1.00 88.38 108 THR A CA 1
ATOM 884 C C . THR A 1 108 ? 19.406 -1.762 -39.753 1.00 88.38 108 THR A C 1
ATOM 886 O O . THR A 1 108 ? 19.188 -0.856 -40.554 1.00 88.38 108 THR A O 1
ATOM 889 N N . MET A 1 109 ? 19.811 -2.974 -40.137 1.00 89.88 109 MET A N 1
ATOM 890 C CA . MET A 1 109 ? 19.843 -3.401 -41.540 1.00 89.88 109 MET A CA 1
ATOM 891 C C . MET A 1 109 ? 18.529 -4.112 -41.869 1.00 89.88 109 MET A C 1
ATOM 893 O O . MET A 1 109 ? 18.138 -5.037 -41.156 1.00 89.88 109 MET A O 1
ATOM 897 N N . CYS A 1 110 ? 17.839 -3.662 -42.914 1.00 91.38 110 CYS A N 1
ATOM 898 C CA . CYS A 1 110 ? 16.607 -4.275 -43.392 1.00 91.38 110 CYS A CA 1
ATOM 899 C C . CYS A 1 110 ? 16.835 -4.889 -44.770 1.00 91.38 110 CYS A C 1
ATOM 901 O O . CYS A 1 110 ? 17.304 -4.218 -45.695 1.00 91.38 110 CYS A O 1
ATOM 903 N N . ASP A 1 111 ? 16.466 -6.159 -44.893 1.00 93.50 111 ASP A N 1
ATOM 904 C CA . ASP A 1 111 ? 16.590 -6.902 -46.132 1.00 93.50 111 ASP A CA 1
ATOM 905 C C . ASP A 1 111 ? 15.242 -6.935 -46.835 1.00 93.50 111 ASP A C 1
ATOM 907 O O . ASP A 1 111 ? 14.236 -7.353 -46.258 1.00 93.50 111 ASP A O 1
ATOM 911 N N . PHE A 1 112 ? 15.226 -6.515 -48.093 1.00 90.81 112 PHE A N 1
ATOM 912 C CA . PHE A 1 112 ? 14.047 -6.602 -48.937 1.00 90.81 112 PHE A CA 1
ATOM 913 C C . PHE A 1 112 ? 14.369 -7.375 -50.206 1.00 90.81 112 PHE A C 1
ATOM 915 O O . PHE A 1 112 ? 15.448 -7.278 -50.794 1.00 90.81 112 PHE A O 1
ATOM 922 N N . ASP A 1 113 ? 13.390 -8.164 -50.622 1.00 90.62 113 ASP A N 1
ATOM 923 C CA . ASP A 1 113 ? 13.509 -9.024 -51.778 1.00 90.62 113 ASP A CA 1
ATOM 924 C C . ASP A 1 113 ? 12.754 -8.414 -52.957 1.00 90.62 113 ASP A C 1
ATOM 926 O O . ASP A 1 113 ? 11.525 -8.314 -52.938 1.00 90.62 113 ASP A O 1
ATOM 930 N N . VAL A 1 114 ? 13.479 -8.047 -54.010 1.00 90.38 114 VAL A N 1
ATOM 931 C CA . VAL A 1 114 ? 12.903 -7.532 -55.255 1.00 90.38 114 VAL A CA 1
ATOM 932 C C . VAL A 1 114 ? 12.930 -8.634 -56.306 1.00 90.38 114 VAL A C 1
ATOM 934 O O . VAL A 1 114 ? 13.938 -9.314 -56.499 1.00 90.38 114 VAL A O 1
ATOM 937 N N . ARG A 1 115 ? 11.807 -8.836 -57.001 1.00 88.88 115 ARG A N 1
ATOM 938 C CA . ARG A 1 115 ? 11.729 -9.785 -58.117 1.00 88.88 115 ARG A CA 1
ATOM 939 C C . ARG A 1 115 ? 11.981 -9.055 -59.428 1.00 88.88 115 ARG A C 1
ATOM 941 O O . ARG A 1 115 ? 11.228 -8.150 -59.772 1.00 88.88 115 ARG A O 1
ATOM 948 N N . VAL A 1 116 ? 12.998 -9.483 -60.168 1.00 88.44 116 VAL A N 1
ATOM 949 C CA . VAL A 1 116 ? 13.323 -8.966 -61.504 1.00 88.44 116 VAL A CA 1
ATOM 950 C C . VAL A 1 116 ? 13.550 -10.159 -62.431 1.00 88.44 116 VAL A C 1
ATOM 952 O O . VAL A 1 116 ? 14.261 -11.091 -62.066 1.00 88.44 116 VAL A O 1
ATOM 955 N N . LEU A 1 117 ? 12.913 -10.161 -63.610 1.00 86.00 117 LEU A N 1
ATOM 956 C CA . LEU A 1 117 ? 13.055 -11.215 -64.637 1.00 86.00 117 LEU A CA 1
ATOM 957 C C . LEU A 1 117 ? 12.788 -12.649 -64.123 1.00 86.00 117 LEU A C 1
ATOM 959 O O . LEU A 1 117 ? 13.399 -13.610 -64.577 1.00 86.00 117 LEU A O 1
ATOM 963 N N . GLY A 1 118 ? 11.880 -12.805 -63.153 1.00 85.88 118 GLY A N 1
ATOM 964 C CA . GLY A 1 118 ? 11.539 -14.108 -62.566 1.00 85.88 118 GLY A CA 1
ATOM 965 C C . GLY A 1 118 ? 12.511 -14.610 -61.492 1.00 85.88 118 GLY A C 1
ATOM 966 O O . GLY A 1 118 ? 12.220 -15.624 -60.860 1.00 85.88 118 GLY A O 1
ATOM 967 N N . ASN A 1 119 ? 13.605 -13.890 -61.220 1.00 86.75 119 ASN A N 1
ATOM 968 C CA . ASN A 1 119 ? 14.545 -14.208 -60.147 1.00 86.75 119 ASN A CA 1
ATOM 969 C C . ASN A 1 119 ? 14.373 -13.270 -58.939 1.00 86.75 119 ASN A C 1
ATOM 971 O O . ASN A 1 119 ? 13.950 -12.118 -59.075 1.00 86.75 119 ASN A O 1
ATOM 975 N N . LYS A 1 120 ? 14.672 -13.770 -57.735 1.00 88.12 120 LYS A N 1
ATOM 976 C CA . LYS A 1 120 ? 14.513 -13.044 -56.466 1.00 88.12 120 LYS A CA 1
ATOM 977 C C . LYS A 1 120 ? 15.874 -12.503 -56.018 1.00 88.12 120 LYS A C 1
ATOM 979 O O . LYS A 1 120 ? 16.741 -13.276 -55.625 1.00 88.12 120 LYS A O 1
ATOM 984 N N . HIS A 1 121 ? 16.052 -11.187 -56.072 1.00 88.19 121 HIS A N 1
ATOM 985 C CA . HIS A 1 121 ? 17.276 -10.508 -55.651 1.00 88.19 121 HIS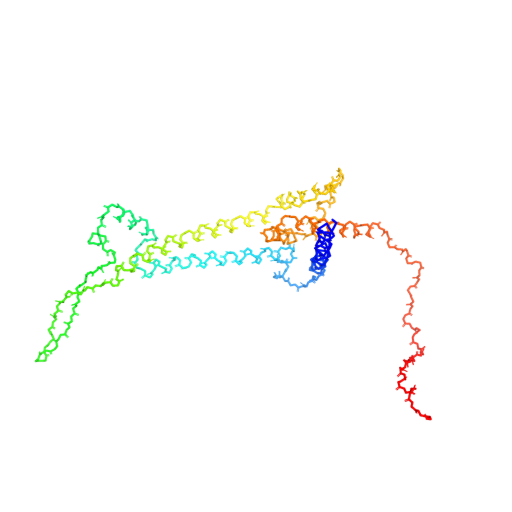 A CA 1
ATOM 986 C C . HIS A 1 121 ? 17.075 -9.866 -54.277 1.00 88.19 121 HIS A C 1
ATOM 988 O O . HIS A 1 121 ? 16.121 -9.114 -54.075 1.00 88.19 121 HIS A O 1
ATOM 994 N N . ARG A 1 122 ? 17.969 -10.171 -53.333 1.00 90.06 122 ARG A N 1
ATOM 995 C CA . ARG A 1 122 ? 17.937 -9.631 -51.969 1.00 90.06 122 ARG A CA 1
ATOM 996 C C . ARG A 1 122 ? 18.847 -8.412 -51.876 1.00 90.06 122 ARG A C 1
ATOM 998 O O . ARG A 1 122 ? 20.025 -8.495 -52.219 1.00 90.06 122 ARG A O 1
ATOM 1005 N N . HIS A 1 123 ? 18.295 -7.302 -51.407 1.00 92.38 123 HIS A N 1
ATOM 1006 C CA . HIS A 1 123 ? 19.008 -6.053 -51.163 1.00 92.38 123 HIS A CA 1
ATOM 1007 C C . HIS A 1 123 ? 18.932 -5.699 -49.681 1.00 92.38 123 HIS A C 1
ATOM 1009 O O . HIS A 1 123 ? 17.910 -5.929 -49.038 1.00 92.38 123 HIS A O 1
ATOM 1015 N N . THR A 1 124 ? 20.009 -5.126 -49.152 1.00 93.62 124 THR A N 1
ATOM 1016 C CA . THR A 1 124 ? 20.141 -4.750 -47.740 1.00 93.62 124 THR A CA 1
ATOM 1017 C C . THR A 1 124 ? 20.274 -3.231 -47.641 1.00 93.62 124 THR A C 1
ATOM 1019 O O . THR A 1 124 ? 21.168 -2.659 -48.270 1.00 93.62 124 THR A O 1
ATOM 1022 N N . VAL A 1 125 ? 19.415 -2.562 -46.873 1.00 93.19 125 VAL A N 1
ATOM 1023 C CA . VAL A 1 125 ? 19.483 -1.104 -46.650 1.00 93.19 125 VAL A CA 1
ATOM 1024 C C . VAL A 1 125 ? 19.561 -0.763 -45.172 1.00 93.19 125 VAL A C 1
ATOM 1026 O O . VAL A 1 125 ? 19.072 -1.497 -44.316 1.00 93.19 125 VAL A O 1
ATOM 1029 N N . GLN A 1 126 ? 20.154 0.390 -44.877 1.00 92.12 126 GLN A N 1
ATOM 1030 C CA . GLN A 1 126 ? 20.241 0.923 -43.527 1.00 92.12 126 GLN A CA 1
ATOM 1031 C C . GLN A 1 126 ? 18.960 1.694 -43.168 1.00 92.12 126 GLN A C 1
ATOM 1033 O O . GLN A 1 126 ? 18.635 2.704 -43.789 1.00 92.12 126 GLN A O 1
ATOM 1038 N N . CYS A 1 127 ? 18.252 1.242 -42.134 1.00 90.62 127 CYS A N 1
ATOM 1039 C CA . CYS A 1 127 ? 17.064 1.887 -41.579 1.00 90.62 127 CYS A CA 1
ATOM 1040 C C . CYS A 1 127 ? 17.392 2.592 -40.258 1.00 90.62 127 CYS A C 1
ATOM 1042 O O . CYS A 1 127 ? 18.055 2.025 -39.387 1.00 90.62 127 CYS A O 1
ATOM 1044 N N . VAL A 1 128 ? 16.880 3.812 -40.079 1.00 89.50 128 VAL A N 1
ATOM 1045 C CA . VAL A 1 128 ? 17.029 4.584 -38.836 1.00 89.50 128 VAL A CA 1
ATOM 1046 C C . VAL A 1 128 ? 15.747 4.480 -38.013 1.00 89.50 128 VAL A C 1
ATOM 1048 O O . VAL A 1 128 ? 14.671 4.867 -38.465 1.00 89.50 128 VAL A O 1
ATOM 1051 N N . LEU A 1 129 ? 15.859 3.974 -36.786 1.00 88.25 129 LEU A N 1
ATOM 1052 C CA . LEU A 1 129 ? 14.753 3.784 -35.848 1.00 88.25 129 LEU A CA 1
ATOM 1053 C C . LEU A 1 129 ? 14.750 4.903 -34.797 1.00 88.25 129 LEU A C 1
ATOM 1055 O O . LEU A 1 129 ? 15.098 4.705 -33.633 1.00 88.25 129 LEU A O 1
ATOM 1059 N N . MET A 1 130 ? 14.316 6.099 -35.207 1.00 84.88 130 MET A N 1
ATOM 1060 C CA . MET A 1 130 ? 14.257 7.266 -34.309 1.00 84.88 130 MET A CA 1
ATOM 1061 C C . MET A 1 130 ? 13.341 7.039 -33.096 1.00 84.88 130 MET A C 1
ATOM 1063 O O . MET A 1 130 ? 13.625 7.531 -32.007 1.00 84.88 130 MET A O 1
ATOM 1067 N N . ILE A 1 131 ? 12.280 6.238 -33.254 1.00 87.69 131 ILE A N 1
ATOM 1068 C CA . ILE A 1 131 ? 11.347 5.900 -32.167 1.00 87.69 131 ILE A CA 1
ATOM 1069 C C . ILE A 1 131 ? 12.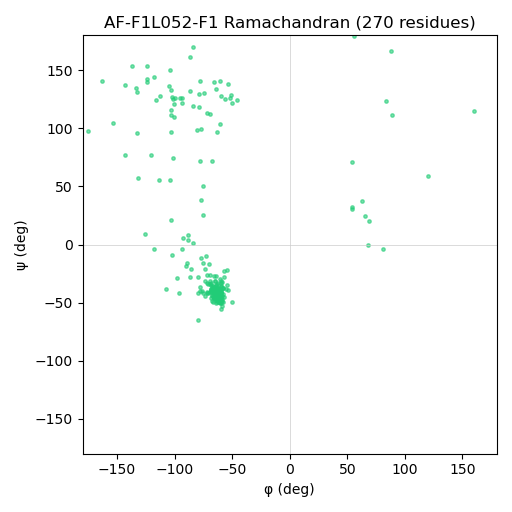033 5.187 -30.996 1.00 87.69 131 ILE A C 1
ATOM 1071 O O . ILE A 1 131 ? 11.639 5.342 -29.842 1.00 87.69 131 ILE A O 1
ATOM 1075 N N . ASN A 1 132 ? 13.096 4.433 -31.274 1.00 85.88 132 ASN A N 1
ATOM 1076 C CA . ASN A 1 132 ? 13.737 3.607 -30.265 1.00 85.88 132 ASN A CA 1
ATOM 1077 C C . ASN A 1 132 ? 14.515 4.436 -29.238 1.00 85.88 132 ASN A C 1
ATOM 1079 O O . ASN A 1 132 ? 14.627 4.042 -28.082 1.00 85.88 132 ASN A O 1
ATOM 1083 N N . MET A 1 133 ? 14.973 5.626 -29.638 1.00 84.19 133 MET A N 1
ATOM 1084 C CA . MET A 1 133 ? 15.601 6.590 -28.737 1.00 84.19 133 MET A CA 1
ATOM 1085 C C . MET A 1 133 ? 14.617 7.096 -27.670 1.00 84.19 133 MET A C 1
ATOM 1087 O O . MET A 1 133 ? 15.010 7.320 -26.528 1.00 84.19 133 MET A O 1
ATOM 1091 N N . PHE A 1 134 ? 13.333 7.241 -28.017 1.00 86.69 134 PHE A N 1
ATOM 1092 C CA . PHE A 1 134 ? 12.286 7.593 -27.053 1.00 86.69 134 PHE A CA 1
ATOM 1093 C C . PHE A 1 134 ? 11.941 6.412 -26.147 1.00 86.69 134 PHE A C 1
ATOM 1095 O O . PHE A 1 134 ? 11.864 6.573 -24.928 1.00 86.69 134 PHE A O 1
ATOM 1102 N N . ASN A 1 135 ? 11.795 5.221 -26.732 1.00 87.38 135 ASN A N 1
ATOM 1103 C CA . ASN A 1 135 ? 11.509 3.994 -25.991 1.00 87.38 135 ASN A CA 1
ATOM 1104 C C . ASN A 1 135 ? 12.583 3.701 -24.936 1.00 87.38 135 ASN A C 1
ATOM 1106 O O . ASN A 1 135 ? 12.234 3.391 -23.801 1.00 87.38 135 ASN A O 1
ATOM 1110 N N . GLU A 1 136 ? 13.865 3.877 -25.273 1.00 85.31 136 GLU A N 1
ATOM 1111 C CA . GLU A 1 136 ? 14.988 3.741 -24.337 1.00 85.31 136 GLU A CA 1
ATOM 1112 C C . GLU A 1 136 ? 14.743 4.562 -23.057 1.00 85.31 136 GLU A C 1
ATOM 1114 O O . GLU A 1 136 ? 14.830 4.041 -21.947 1.00 85.31 136 GLU A O 1
ATOM 1119 N N . LYS A 1 137 ? 14.363 5.840 -23.187 1.00 86.25 137 LYS A N 1
ATOM 1120 C CA . LYS A 1 137 ? 14.170 6.728 -22.029 1.00 86.25 137 LYS A CA 1
ATOM 1121 C C . LYS A 1 137 ? 12.878 6.445 -21.270 1.00 86.25 137 LYS A C 1
ATOM 1123 O O . LYS A 1 137 ? 12.891 6.426 -20.039 1.00 86.25 137 LYS A O 1
ATOM 1128 N N . VAL A 1 138 ? 11.780 6.190 -21.981 1.00 90.44 138 VAL A N 1
ATOM 1129 C CA . VAL A 1 138 ? 10.482 5.894 -21.357 1.00 90.44 138 VAL A CA 1
ATOM 1130 C C . VAL A 1 138 ? 10.538 4.577 -20.588 1.00 90.44 138 VAL A C 1
ATOM 1132 O O . VAL A 1 138 ? 10.092 4.528 -19.444 1.00 90.44 138 VAL A O 1
ATOM 1135 N N . TYR A 1 139 ? 11.124 3.520 -21.155 1.00 88.88 139 TYR A N 1
ATOM 1136 C CA . TYR A 1 139 ? 11.210 2.231 -20.471 1.00 88.88 139 TYR A CA 1
ATOM 1137 C C . TYR A 1 139 ? 12.164 2.251 -19.282 1.00 88.88 139 TYR A C 1
ATOM 1139 O O . TYR A 1 139 ? 11.856 1.618 -18.275 1.00 88.88 139 TYR A O 1
ATOM 1147 N N . LEU A 1 140 ? 13.262 3.014 -19.342 1.00 87.75 140 LEU A N 1
ATOM 1148 C CA . LEU A 1 140 ? 14.099 3.240 -18.162 1.00 87.75 140 LEU A CA 1
ATOM 1149 C C . LEU A 1 140 ? 13.314 3.933 -17.049 1.00 87.75 140 LEU A C 1
ATOM 1151 O O . LEU A 1 140 ? 13.314 3.457 -15.915 1.00 87.75 140 LEU A O 1
ATOM 1155 N N . PHE A 1 141 ? 12.598 5.012 -17.370 1.00 91.00 141 PHE A N 1
ATOM 1156 C CA . PHE A 1 141 ? 11.762 5.710 -16.396 1.00 91.00 141 PHE A CA 1
ATOM 1157 C C . PHE A 1 141 ? 10.698 4.785 -15.786 1.00 91.00 141 PHE A C 1
ATOM 1159 O O . PHE A 1 141 ? 10.578 4.704 -14.564 1.00 91.00 141 PHE A O 1
ATOM 1166 N N . LEU A 1 142 ? 9.968 4.039 -16.621 1.00 92.31 142 LEU A N 1
ATOM 1167 C CA . LEU A 1 142 ? 8.936 3.102 -16.174 1.00 92.31 142 LEU A CA 1
ATOM 1168 C C . LEU A 1 142 ? 9.501 1.980 -15.301 1.00 92.31 142 LEU A C 1
ATOM 1170 O O . LEU A 1 142 ? 8.859 1.592 -14.329 1.00 92.31 142 LEU A O 1
ATOM 1174 N N . TRP A 1 143 ? 10.690 1.467 -15.617 1.00 92.12 143 TRP A N 1
ATOM 1175 C CA . TRP A 1 143 ? 11.329 0.409 -14.839 1.00 92.12 143 TRP A CA 1
ATOM 1176 C C . TRP A 1 143 ? 11.631 0.875 -13.407 1.00 92.12 143 TRP A C 1
ATOM 1178 O O . TRP A 1 143 ? 11.239 0.212 -12.445 1.00 92.12 143 TRP A O 1
ATOM 1188 N N . TRP A 1 144 ? 12.243 2.055 -13.255 1.00 91.56 144 TRP A N 1
ATOM 1189 C CA . TRP A 1 144 ? 12.523 2.650 -11.943 1.00 91.56 144 TRP A CA 1
ATOM 1190 C C . TRP A 1 144 ? 11.248 3.024 -11.190 1.00 91.56 144 TRP A C 1
ATOM 1192 O O . TRP A 1 144 ? 11.141 2.782 -9.987 1.00 91.56 144 TRP A O 1
ATOM 1202 N N . TRP A 1 145 ? 10.259 3.563 -11.902 1.00 94.50 145 TRP A N 1
ATOM 1203 C CA . TRP A 1 145 ? 8.957 3.881 -11.334 1.00 94.50 145 TRP A CA 1
ATOM 1204 C C . TRP A 1 145 ? 8.261 2.637 -10.769 1.00 94.50 145 TRP A C 1
ATOM 1206 O O . TRP A 1 145 ? 7.854 2.633 -9.608 1.00 94.50 145 TRP A O 1
ATOM 1216 N N . LEU A 1 146 ? 8.174 1.554 -11.549 1.00 93.38 146 LEU A N 1
ATOM 1217 C CA . LEU A 1 146 ? 7.577 0.295 -11.099 1.00 93.38 146 LEU A CA 1
ATOM 1218 C C . LEU A 1 146 ? 8.344 -0.311 -9.921 1.00 93.38 146 LEU A C 1
ATOM 1220 O O . LEU A 1 146 ? 7.712 -0.824 -8.999 1.00 93.38 146 LEU A O 1
ATOM 1224 N N . LEU A 1 147 ? 9.677 -0.210 -9.901 1.00 93.56 147 LEU A N 1
ATOM 1225 C CA . LEU A 1 147 ? 10.480 -0.659 -8.762 1.00 93.56 147 LEU A CA 1
ATOM 1226 C C . LEU A 1 147 ? 10.105 0.095 -7.474 1.00 93.56 147 LEU A C 1
ATOM 1228 O O . LEU A 1 147 ? 9.872 -0.535 -6.442 1.00 93.56 147 LEU A O 1
ATOM 1232 N N . ILE A 1 148 ? 9.987 1.425 -7.535 1.00 95.31 148 ILE A N 1
ATOM 1233 C CA . ILE A 1 148 ? 9.566 2.254 -6.393 1.00 95.31 148 ILE A CA 1
ATOM 1234 C C . ILE A 1 148 ? 8.147 1.883 -5.946 1.00 95.31 148 ILE A C 1
ATOM 1236 O O . ILE A 1 148 ? 7.908 1.696 -4.752 1.00 95.31 148 ILE A O 1
ATOM 1240 N N . VAL A 1 149 ? 7.213 1.726 -6.890 1.00 96.69 149 VAL A N 1
ATOM 1241 C CA . VAL A 1 149 ? 5.826 1.325 -6.598 1.00 96.69 149 VAL A CA 1
ATOM 1242 C C . VAL A 1 149 ? 5.777 -0.041 -5.911 1.00 96.69 149 VAL A C 1
ATOM 1244 O O . VAL A 1 149 ? 5.042 -0.202 -4.935 1.00 96.69 149 VAL A O 1
ATOM 1247 N N . ILE A 1 150 ? 6.580 -1.013 -6.356 1.00 96.06 150 ILE A N 1
ATOM 1248 C CA . ILE A 1 150 ? 6.686 -2.330 -5.713 1.00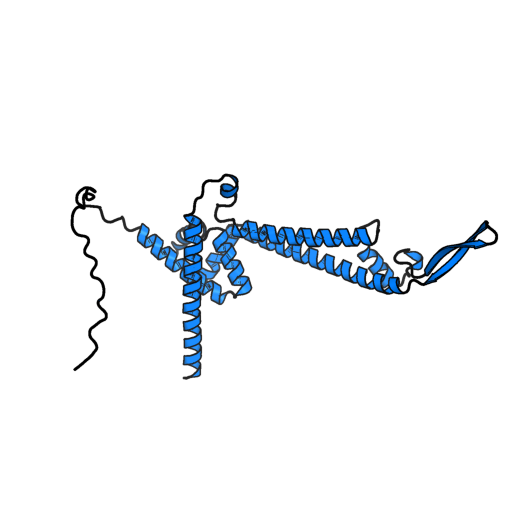 96.06 150 ILE A CA 1
ATOM 1249 C C . ILE A 1 150 ? 7.202 -2.184 -4.279 1.00 96.06 150 ILE A C 1
ATOM 1251 O O . ILE A 1 150 ? 6.566 -2.698 -3.361 1.00 96.06 150 ILE A O 1
ATOM 1255 N N . ILE A 1 151 ? 8.298 -1.450 -4.060 1.00 96.44 151 ILE A N 1
ATOM 1256 C CA . ILE A 1 151 ? 8.876 -1.249 -2.719 1.00 96.44 151 ILE A CA 1
ATOM 1257 C C . ILE A 1 151 ? 7.857 -0.587 -1.780 1.00 96.44 151 ILE A C 1
ATOM 1259 O O . ILE A 1 151 ? 7.636 -1.071 -0.668 1.00 96.44 151 ILE A O 1
ATOM 1263 N N . ALA A 1 152 ? 7.181 0.471 -2.234 1.00 96.88 152 ALA A N 1
ATOM 1264 C CA . ALA A 1 152 ? 6.151 1.157 -1.457 1.00 96.88 152 ALA A CA 1
ATOM 1265 C C . ALA A 1 152 ? 4.953 0.242 -1.142 1.00 96.88 152 ALA A C 1
ATOM 1267 O O . ALA A 1 152 ? 4.436 0.245 -0.021 1.00 96.88 152 ALA A O 1
ATOM 1268 N N . THR A 1 153 ? 4.531 -0.583 -2.104 1.00 96.31 153 THR A N 1
ATOM 1269 C CA . THR A 1 153 ? 3.411 -1.519 -1.930 1.00 96.31 153 THR A CA 1
ATOM 1270 C C . THR A 1 153 ? 3.765 -2.647 -0.961 1.00 96.31 153 THR A C 1
ATOM 1272 O O . THR A 1 153 ? 2.953 -2.964 -0.092 1.00 96.31 153 THR A O 1
ATOM 1275 N N . ILE A 1 154 ? 4.983 -3.197 -1.039 1.00 96.75 154 ILE A N 1
ATOM 1276 C CA . ILE A 1 154 ? 5.504 -4.178 -0.074 1.00 96.75 154 ILE A CA 1
ATOM 1277 C C . ILE A 1 154 ? 5.555 -3.561 1.323 1.00 96.75 154 ILE A C 1
ATOM 1279 O O . ILE A 1 154 ? 5.032 -4.152 2.263 1.00 96.75 154 ILE A O 1
ATOM 1283 N N . GLY A 1 155 ? 6.124 -2.359 1.463 1.00 96.19 155 GLY A N 1
ATOM 1284 C CA . GLY A 1 155 ? 6.189 -1.656 2.744 1.00 96.19 155 GLY A CA 1
ATOM 1285 C C . GLY A 1 155 ? 4.803 -1.438 3.353 1.00 96.19 155 GLY A C 1
ATOM 1286 O O . GLY A 1 155 ? 4.584 -1.753 4.522 1.00 96.19 155 GLY A O 1
ATOM 1287 N N . SER A 1 156 ? 3.836 -0.993 2.542 1.00 94.69 156 SER A N 1
ATOM 1288 C CA . SER A 1 156 ? 2.442 -0.843 2.968 1.00 94.69 156 SER A CA 1
ATOM 1289 C C . SER A 1 156 ? 1.842 -2.181 3.409 1.00 94.69 156 SER A C 1
ATOM 1291 O O . SER A 1 156 ? 1.273 -2.264 4.496 1.00 94.69 156 SER A O 1
ATOM 1293 N N . PHE A 1 157 ? 1.985 -3.237 2.607 1.00 94.88 157 PHE A N 1
ATOM 1294 C CA . PHE A 1 157 ? 1.456 -4.561 2.932 1.00 94.88 157 PHE A CA 1
ATOM 1295 C C . PHE A 1 157 ? 2.056 -5.114 4.232 1.00 94.88 157 PHE A C 1
ATOM 1297 O O . PHE A 1 157 ? 1.306 -5.512 5.119 1.00 94.88 157 PHE A O 1
ATOM 1304 N N . CYS A 1 158 ? 3.380 -5.067 4.388 1.00 94.62 158 CYS A N 1
ATOM 1305 C CA . CYS A 1 158 ? 4.075 -5.532 5.587 1.00 94.62 158 CYS A CA 1
ATOM 1306 C C . CYS A 1 158 ? 3.677 -4.739 6.837 1.00 94.62 158 CYS A C 1
ATOM 1308 O O . CYS A 1 158 ? 3.447 -5.340 7.886 1.00 94.62 158 CYS A O 1
ATOM 1310 N N . TYR A 1 159 ? 3.551 -3.412 6.730 1.00 92.94 159 TYR A N 1
ATOM 1311 C CA . TYR A 1 159 ? 3.091 -2.564 7.831 1.00 92.94 159 TYR A CA 1
ATOM 1312 C C . TYR A 1 159 ? 1.695 -2.981 8.310 1.00 92.94 159 TYR A C 1
ATOM 1314 O O . TYR A 1 159 ? 1.504 -3.276 9.490 1.00 92.94 159 TYR A O 1
ATOM 1322 N N . TRP A 1 160 ? 0.729 -3.076 7.391 1.00 92.00 160 TRP A N 1
ATOM 1323 C CA . TRP A 1 160 ? -0.644 -3.456 7.730 1.00 92.00 160 TRP A CA 1
ATOM 1324 C C . TRP A 1 160 ? -0.744 -4.901 8.225 1.00 92.00 160 TRP A C 1
ATOM 1326 O O . TRP A 1 160 ? -1.516 -5.178 9.143 1.00 92.00 160 TRP A O 1
ATOM 1336 N N . LEU A 1 161 ? 0.063 -5.808 7.673 1.00 91.19 161 LEU A N 1
ATOM 1337 C CA . LEU A 1 161 ? 0.145 -7.196 8.114 1.00 91.19 161 LEU A CA 1
ATOM 1338 C C . LEU A 1 161 ? 0.663 -7.290 9.556 1.00 91.19 161 LEU A C 1
ATOM 1340 O O . LEU A 1 161 ? 0.015 -7.909 10.396 1.00 91.19 161 LEU A O 1
ATOM 1344 N N . ALA A 1 162 ? 1.781 -6.632 9.874 1.00 91.00 162 ALA A N 1
ATOM 1345 C CA . ALA A 1 162 ? 2.327 -6.605 11.231 1.00 91.00 162 ALA A CA 1
ATOM 1346 C C . ALA A 1 162 ? 1.322 -5.987 12.219 1.00 91.00 162 ALA A C 1
ATOM 1348 O O . ALA A 1 162 ? 0.998 -6.581 13.247 1.00 91.00 162 ALA A O 1
ATOM 1349 N N . MET A 1 163 ? 0.755 -4.833 11.866 1.00 87.12 163 MET A N 1
ATOM 1350 C CA . MET A 1 163 ? -0.250 -4.133 12.667 1.00 87.12 163 MET A CA 1
ATOM 1351 C C . MET A 1 163 ? -1.492 -4.993 12.954 1.00 87.12 163 MET A C 1
ATOM 1353 O O . MET A 1 163 ? -2.071 -4.919 14.040 1.00 87.12 163 MET A O 1
ATOM 1357 N N . SER A 1 164 ? -1.907 -5.803 11.979 1.00 85.62 164 SER A N 1
ATOM 1358 C CA . SER A 1 164 ? -3.066 -6.686 12.078 1.00 85.62 164 SER A CA 1
ATOM 1359 C C . SER A 1 164 ? -2.789 -7.954 12.888 1.00 85.62 164 SER A C 1
ATOM 1361 O O . SER A 1 164 ? -3.666 -8.370 13.644 1.00 85.62 164 SER A O 1
ATOM 1363 N N . LEU A 1 165 ? -1.612 -8.569 12.741 1.00 82.69 165 LEU A N 1
ATOM 1364 C CA . LEU A 1 165 ? -1.286 -9.845 13.388 1.00 82.69 165 LEU A CA 1
ATOM 1365 C C . LEU A 1 165 ? -0.929 -9.680 14.870 1.00 82.69 165 LEU A C 1
ATOM 1367 O O . LEU A 1 165 ? -1.279 -10.528 15.695 1.00 82.69 165 LEU A O 1
ATOM 1371 N N . PHE A 1 166 ? -0.248 -8.591 15.235 1.00 86.38 166 PHE A N 1
ATOM 1372 C CA . PHE A 1 166 ? 0.187 -8.378 16.611 1.00 86.38 166 PHE A CA 1
ATOM 1373 C C . PHE A 1 166 ? -0.947 -7.830 17.483 1.00 86.38 166 PHE A C 1
ATOM 1375 O O . PHE A 1 166 ? -1.180 -6.623 17.555 1.00 86.38 166 PHE A O 1
ATOM 1382 N N . LYS A 1 167 ? -1.606 -8.714 18.244 1.00 81.25 167 LYS A N 1
ATOM 1383 C CA . LYS A 1 167 ? -2.632 -8.312 19.223 1.00 81.25 167 LYS A CA 1
ATOM 1384 C C . LYS A 1 167 ? -2.119 -7.287 20.238 1.00 81.25 167 LYS A C 1
ATOM 1386 O O . LYS A 1 167 ? -2.830 -6.339 20.541 1.00 81.25 167 LYS A O 1
ATOM 1391 N N . ALA A 1 168 ? -0.873 -7.409 20.703 1.00 83.88 168 ALA A N 1
ATOM 1392 C CA . ALA A 1 168 ? -0.263 -6.443 21.627 1.00 83.88 168 ALA A CA 1
ATOM 1393 C C . ALA A 1 168 ? -0.336 -4.998 21.100 1.00 83.88 168 ALA A C 1
ATOM 1395 O O . ALA A 1 168 ? -0.651 -4.068 21.841 1.00 83.88 168 ALA A O 1
ATOM 1396 N N . GLN A 1 169 ? -0.132 -4.822 19.794 1.00 85.06 169 GLN A N 1
ATOM 1397 C CA . GLN A 1 169 ? -0.231 -3.520 19.147 1.00 85.06 169 GLN A CA 1
ATOM 1398 C C . GLN A 1 169 ? -1.678 -3.014 19.064 1.00 85.06 169 GLN A C 1
ATOM 1400 O O . GLN A 1 169 ? -1.918 -1.812 19.168 1.00 85.06 169 GLN A O 1
ATOM 1405 N N . GLN A 1 170 ? -2.655 -3.911 18.885 1.00 86.25 170 GLN A N 1
ATOM 1406 C CA . GLN A 1 170 ? -4.088 -3.585 18.925 1.00 86.25 170 GLN A CA 1
ATOM 1407 C C . GLN A 1 170 ? -4.502 -3.039 20.295 1.00 86.25 170 GLN A C 1
ATOM 1409 O O . GLN A 1 170 ? -5.154 -1.997 20.358 1.00 86.25 170 GLN A O 1
ATOM 1414 N N . TYR A 1 171 ? -4.061 -3.688 21.376 1.00 86.56 171 TYR A N 1
ATOM 1415 C CA . TYR A 1 171 ? -4.301 -3.215 22.741 1.00 86.56 171 TYR A CA 1
ATOM 1416 C C . TYR A 1 171 ? -3.626 -1.871 23.011 1.00 86.56 171 TYR A C 1
ATOM 1418 O O . TYR A 1 171 ? -4.277 -0.954 23.505 1.00 86.56 171 TYR A O 1
ATOM 1426 N N . SER A 1 172 ? -2.345 -1.735 22.651 1.00 87.50 172 SER A N 1
ATOM 1427 C CA . SER A 1 172 ? -1.584 -0.501 22.872 1.00 87.50 172 SER A CA 1
ATOM 1428 C C . SER A 1 172 ? -2.216 0.701 22.165 1.00 87.50 172 SER A C 1
ATOM 1430 O O . SER A 1 172 ? -2.349 1.758 22.775 1.00 87.50 172 SER A O 1
ATOM 1432 N N . PHE A 1 173 ? -2.687 0.516 20.928 1.00 89.19 173 PHE A N 1
ATOM 1433 C CA . PHE A 1 173 ? -3.377 1.561 20.173 1.00 89.19 173 PHE A CA 1
ATOM 1434 C C . PHE A 1 173 ? -4.634 2.047 20.897 1.00 89.19 173 PHE A C 1
ATOM 1436 O O . PHE A 1 173 ? -4.727 3.225 21.214 1.00 89.19 173 PHE A O 1
ATOM 1443 N N . ILE A 1 174 ? -5.569 1.153 21.236 1.00 89.88 174 ILE A N 1
ATOM 1444 C CA . ILE A 1 174 ? -6.820 1.549 21.907 1.00 89.88 174 ILE A CA 1
ATOM 1445 C C . ILE A 1 174 ? -6.552 2.134 23.303 1.00 89.88 174 ILE A C 1
ATOM 1447 O O . ILE A 1 174 ? -7.181 3.120 23.690 1.00 89.88 174 ILE A O 1
ATOM 1451 N N . SER A 1 175 ? -5.579 1.581 24.035 1.00 87.69 175 SER A N 1
ATOM 1452 C CA . SER A 1 175 ? -5.169 2.102 25.342 1.00 87.69 175 SER A CA 1
ATOM 1453 C C . SER A 1 175 ? -4.666 3.543 25.261 1.00 87.69 175 SER A C 1
ATOM 1455 O O . SER A 1 175 ? -4.905 4.309 26.192 1.00 87.69 175 SER A O 1
ATOM 1457 N N . GLN A 1 176 ? -3.978 3.921 24.179 1.00 88.25 176 GLN A N 1
ATOM 1458 C CA . GLN A 1 176 ? -3.473 5.279 23.999 1.00 88.25 176 GLN A CA 1
ATOM 1459 C C . GLN A 1 176 ? -4.617 6.290 23.853 1.00 88.25 176 GLN A C 1
ATOM 1461 O O . GLN A 1 176 ? -4.588 7.312 24.532 1.00 88.25 176 GLN A O 1
ATOM 1466 N N . TYR A 1 177 ? -5.646 5.995 23.049 1.00 88.44 177 TYR A N 1
ATOM 1467 C CA . TYR A 1 177 ? -6.797 6.899 22.876 1.00 88.44 177 TYR A CA 1
ATOM 1468 C C . TYR A 1 177 ? -7.651 7.016 24.141 1.00 88.44 177 TYR A C 1
ATOM 1470 O O . TYR A 1 177 ? -8.092 8.109 24.482 1.00 88.44 177 TYR A O 1
ATOM 1478 N N . LEU A 1 178 ? -7.859 5.920 24.876 1.00 86.56 178 LEU A N 1
ATOM 1479 C CA . LEU A 1 178 ? -8.632 5.962 26.124 1.00 86.56 178 LEU A CA 1
ATOM 1480 C C . LEU A 1 178 ? -7.910 6.718 27.244 1.00 86.56 178 LEU A C 1
ATOM 1482 O O . LEU A 1 178 ? -8.560 7.375 28.056 1.00 86.56 178 LEU A O 1
ATOM 1486 N N . ARG A 1 179 ? -6.571 6.672 27.264 1.00 84.88 179 ARG A N 1
ATOM 1487 C CA . ARG A 1 179 ? -5.756 7.415 28.233 1.00 84.88 179 ARG A CA 1
ATOM 1488 C C . ARG A 1 179 ? -5.866 8.931 28.056 1.00 84.88 179 ARG A C 1
ATOM 1490 O O . ARG A 1 179 ? -5.724 9.649 29.035 1.00 84.88 179 ARG A O 1
ATOM 1497 N N . VAL A 1 180 ? -6.157 9.422 26.848 1.00 84.44 180 VAL A N 1
ATOM 1498 C CA . VAL A 1 180 ? -6.360 10.863 26.595 1.00 84.44 180 VAL A CA 1
ATOM 1499 C C . VAL A 1 180 ? -7.549 11.418 27.386 1.00 84.44 180 VAL A C 1
ATOM 1501 O O . VAL A 1 180 ? -7.496 12.556 27.836 1.00 84.44 180 VAL A O 1
ATOM 1504 N N . TYR A 1 181 ? -8.592 10.612 27.598 1.00 78.50 181 TYR A N 1
ATOM 1505 C CA . TYR A 1 181 ? -9.765 10.990 28.394 1.00 78.50 181 TYR A CA 1
ATOM 1506 C C . TYR A 1 181 ? -9.672 10.588 29.875 1.00 78.50 181 TYR A C 1
ATOM 1508 O O . TYR A 1 181 ? -10.658 10.731 30.592 1.00 78.50 181 TYR A O 1
ATOM 1516 N N . ASP A 1 182 ? -8.526 10.062 30.322 1.00 77.56 182 ASP A N 1
ATOM 1517 C CA . ASP A 1 182 ? -8.317 9.543 31.684 1.00 77.56 182 ASP A CA 1
ATOM 1518 C C . ASP A 1 182 ? -9.354 8.479 32.106 1.00 77.56 182 ASP A C 1
ATOM 1520 O O . ASP A 1 182 ? -9.717 8.326 33.267 1.00 77.56 182 ASP A O 1
ATOM 1524 N N . LEU A 1 183 ? -9.862 7.714 31.130 1.00 72.31 183 LEU A N 1
ATOM 1525 C CA . LEU A 1 183 ? -10.911 6.704 31.337 1.00 72.31 183 LEU A CA 1
ATOM 1526 C C . LEU A 1 183 ? -10.366 5.345 31.812 1.00 72.31 183 LEU A C 1
ATOM 1528 O O . LEU A 1 183 ? -11.139 4.395 31.961 1.00 72.31 183 LEU A O 1
ATOM 1532 N N . LEU A 1 184 ? -9.048 5.222 32.006 1.00 74.31 184 LEU A N 1
ATOM 1533 C CA . LEU A 1 184 ? -8.398 4.004 32.491 1.00 74.31 184 LEU A CA 1
ATOM 1534 C C . LEU A 1 184 ? -8.025 4.157 33.968 1.00 74.31 184 LEU A C 1
ATOM 1536 O O . LEU A 1 184 ? -6.961 4.671 34.297 1.00 74.31 184 LEU A O 1
ATOM 1540 N N . ASP A 1 185 ? -8.888 3.650 34.843 1.00 65.50 185 ASP A N 1
ATOM 1541 C CA . ASP A 1 185 ? -8.583 3.507 36.268 1.00 65.50 185 ASP A CA 1
ATOM 1542 C C . ASP A 1 185 ? -7.799 2.201 36.538 1.00 65.50 185 ASP A C 1
ATOM 1544 O O . ASP A 1 185 ? -7.712 1.335 35.663 1.00 65.50 185 ASP A O 1
ATOM 1548 N N . GLY A 1 186 ? -7.248 1.994 37.739 1.00 63.81 186 GLY A N 1
ATOM 1549 C CA . GLY A 1 186 ? -6.381 0.834 38.054 1.00 63.81 186 GLY A CA 1
ATOM 1550 C C . GLY A 1 186 ? -7.002 -0.562 37.817 1.00 63.81 186 GLY A C 1
ATOM 1551 O O . GLY A 1 186 ? -6.284 -1.534 37.586 1.00 63.81 186 GLY A O 1
ATOM 1552 N N . GLN A 1 187 ? -8.338 -0.671 37.808 1.00 62.69 187 GLN A N 1
ATOM 1553 C CA . GLN A 1 187 ? -9.104 -1.887 37.460 1.00 62.69 187 GLN A CA 1
ATOM 1554 C C . GLN A 1 187 ? -9.522 -1.950 35.972 1.00 62.69 187 GLN A C 1
ATOM 1556 O O . GLN A 1 187 ? -10.087 -2.941 35.505 1.00 62.69 187 GLN A O 1
ATOM 1561 N N . GLY A 1 188 ? -9.234 -0.899 35.203 1.00 69.19 188 GLY A N 1
ATOM 1562 C CA . GLY A 1 188 ? -9.639 -0.715 33.812 1.00 69.19 188 GLY A CA 1
ATOM 1563 C C . GLY A 1 188 ? -8.933 -1.637 32.821 1.00 69.19 188 GLY A C 1
ATOM 1564 O O . GLY A 1 188 ? -9.445 -1.836 31.724 1.00 69.19 188 GLY A O 1
ATOM 1565 N N . HIS A 1 189 ? -7.808 -2.260 33.187 1.00 77.75 189 HIS A N 1
ATOM 1566 C CA . HIS A 1 189 ? -7.071 -3.157 32.289 1.00 77.75 189 HIS A CA 1
ATOM 1567 C C . HIS A 1 189 ? -7.874 -4.405 31.894 1.00 77.75 189 HIS A C 1
ATOM 1569 O O . HIS A 1 189 ? -7.925 -4.745 30.712 1.00 77.75 189 HIS A O 1
ATOM 1575 N N . THR A 1 190 ? -8.572 -5.041 32.839 1.00 81.25 190 THR A N 1
ATOM 1576 C CA . THR A 1 190 ? -9.417 -6.216 32.554 1.00 81.25 190 THR A CA 1
ATOM 1577 C C . THR A 1 190 ? -10.642 -5.834 31.720 1.00 81.25 190 THR A C 1
ATOM 1579 O O . THR A 1 190 ? -11.018 -6.539 30.780 1.00 81.25 190 THR A O 1
ATOM 1582 N N . ALA A 1 191 ? -11.255 -4.684 32.024 1.00 83.31 191 ALA A N 1
ATOM 1583 C CA . ALA A 1 191 ? -12.370 -4.148 31.246 1.00 83.31 191 ALA A CA 1
ATOM 1584 C C . ALA A 1 191 ? -11.933 -3.777 29.820 1.00 83.31 191 ALA A C 1
ATOM 1586 O O . ALA A 1 191 ? -12.653 -4.061 28.863 1.00 83.31 191 ALA A O 1
ATOM 1587 N N . LEU A 1 192 ? -10.730 -3.215 29.666 1.00 85.81 192 LEU A N 1
ATOM 1588 C CA . LEU A 1 192 ? -10.131 -2.890 28.377 1.00 85.81 192 LEU A CA 1
ATOM 1589 C C . LEU A 1 192 ? -9.865 -4.149 27.562 1.00 85.81 192 LEU A C 1
ATOM 1591 O O . LEU A 1 192 ? -10.166 -4.189 26.368 1.00 85.81 192 LEU A O 1
ATOM 1595 N N . GLU A 1 193 ? -9.347 -5.195 28.203 1.00 85.88 193 GLU A N 1
ATOM 1596 C CA . GLU A 1 193 ? -9.105 -6.455 27.521 1.00 85.88 193 GLU A CA 1
ATOM 1597 C C . GLU A 1 193 ? -10.408 -7.053 26.978 1.00 85.88 193 GLU A C 1
ATOM 1599 O O . GLU A 1 193 ? -10.491 -7.444 25.807 1.00 85.88 193 GLU A O 1
ATOM 1604 N N . LYS A 1 194 ? -11.459 -7.031 27.806 1.00 86.38 194 LYS A N 1
ATOM 1605 C CA . LYS A 1 194 ? -12.805 -7.469 27.431 1.00 86.38 194 LYS A CA 1
ATOM 1606 C C . LYS A 1 194 ? -13.395 -6.596 26.323 1.00 86.38 194 LYS A C 1
ATOM 1608 O O . LYS A 1 194 ? -13.956 -7.131 25.369 1.00 86.38 194 LYS A O 1
ATOM 1613 N N . PHE A 1 195 ? -13.222 -5.280 26.379 1.00 88.25 195 PHE A N 1
ATOM 1614 C CA . PHE A 1 195 ? -13.673 -4.366 25.331 1.00 88.25 195 PHE A CA 1
ATOM 1615 C C . PHE A 1 195 ? -13.014 -4.665 23.983 1.00 88.25 195 PHE A C 1
ATOM 1617 O O . PHE A 1 195 ? -13.710 -4.854 22.985 1.00 88.25 195 PHE A O 1
ATOM 1624 N N . VAL A 1 196 ? -11.686 -4.780 23.941 1.00 88.12 196 VAL A N 1
ATOM 1625 C CA . VAL A 1 196 ? -10.952 -5.041 22.695 1.00 88.12 196 VAL A CA 1
ATOM 1626 C C . VAL A 1 196 ? -11.282 -6.433 22.149 1.00 88.12 196 VAL A C 1
ATOM 1628 O O . VAL A 1 196 ? -11.575 -6.573 20.962 1.00 88.12 196 VAL A O 1
ATOM 1631 N N . HIS A 1 197 ? -11.292 -7.468 22.994 1.00 84.38 197 HIS A N 1
ATOM 1632 C CA . HIS A 1 197 ? -11.460 -8.847 22.532 1.00 84.38 197 HIS A CA 1
ATOM 1633 C C . HIS A 1 197 ? -12.921 -9.228 22.242 1.00 84.38 197 HIS A C 1
ATOM 1635 O O . HIS A 1 197 ? -13.198 -9.909 21.252 1.00 84.38 197 HIS A O 1
ATOM 1641 N N . TYR A 1 198 ? -13.865 -8.809 23.091 1.00 80.44 198 TYR A N 1
ATOM 1642 C CA . TYR A 1 198 ? -15.282 -9.153 22.947 1.00 80.44 198 TYR A CA 1
ATOM 1643 C C . TYR A 1 198 ? -16.088 -8.081 22.227 1.00 80.44 198 TYR A C 1
ATOM 1645 O O . TYR A 1 198 ? -16.931 -8.450 21.407 1.00 80.44 198 TYR A O 1
ATOM 1653 N N . SER A 1 199 ? -15.863 -6.795 22.520 1.00 82.81 199 SER A N 1
ATOM 1654 C CA . SER A 1 199 ? -16.655 -5.714 21.929 1.00 82.81 199 SER A CA 1
ATOM 1655 C C . SER A 1 199 ? -16.187 -5.380 20.507 1.00 82.81 199 SER A C 1
ATOM 1657 O O . SER A 1 199 ? -16.898 -5.648 19.5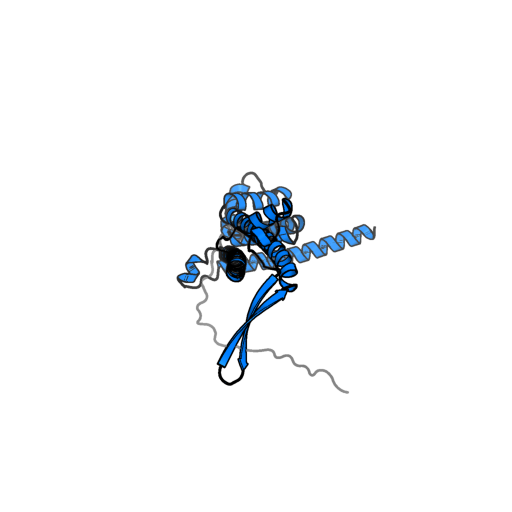39 1.00 82.81 199 SER A O 1
ATOM 1659 N N . LEU A 1 200 ? -14.962 -4.878 20.355 1.00 83.94 200 LEU A N 1
ATOM 1660 C CA . LEU A 1 200 ? -14.429 -4.447 19.057 1.00 83.94 200 LEU A CA 1
ATOM 1661 C C . LEU A 1 200 ? -14.008 -5.615 18.159 1.00 83.94 200 LEU A C 1
ATOM 1663 O O . LEU A 1 200 ? -14.240 -5.568 16.951 1.00 83.94 200 LEU A O 1
ATOM 1667 N N . ARG A 1 201 ? -13.392 -6.658 18.734 1.00 85.06 201 ARG A N 1
ATOM 1668 C CA . ARG A 1 201 ? -12.634 -7.690 17.999 1.00 85.06 201 ARG A CA 1
ATOM 1669 C C . ARG A 1 201 ? -11.521 -7.076 17.128 1.00 85.06 201 ARG A C 1
ATOM 1671 O O . ARG A 1 201 ? -11.319 -5.864 17.086 1.00 85.06 201 ARG A O 1
ATOM 1678 N N . SER A 1 202 ? -10.773 -7.927 16.424 1.00 82.38 202 SER A N 1
ATOM 1679 C CA . SER A 1 202 ? -9.684 -7.480 15.542 1.00 82.38 202 SER A CA 1
ATOM 1680 C C . SER A 1 202 ? -10.184 -6.544 14.434 1.00 82.38 202 SER A C 1
ATOM 1682 O O . SER A 1 202 ? -9.528 -5.547 14.152 1.00 82.38 202 SER A O 1
ATOM 1684 N N . ASP A 1 203 ? -11.348 -6.832 13.841 1.00 86.44 203 ASP A N 1
ATOM 1685 C CA . ASP A 1 203 ? -11.938 -6.008 12.780 1.00 86.44 203 ASP A CA 1
ATOM 1686 C C . ASP A 1 203 ? -12.323 -4.600 13.258 1.00 86.44 203 ASP A C 1
ATOM 1688 O O . ASP A 1 203 ? -12.066 -3.633 12.545 1.00 86.44 203 ASP A O 1
ATOM 1692 N N . GLY A 1 204 ? -12.889 -4.453 14.463 1.00 88.44 204 GLY A N 1
ATOM 1693 C CA . GLY A 1 204 ? -13.241 -3.137 15.006 1.00 88.44 204 GLY A CA 1
ATOM 1694 C C . GLY A 1 204 ? -12.009 -2.280 15.286 1.00 88.44 204 GLY A C 1
ATOM 1695 O O . GLY A 1 204 ? -11.985 -1.102 14.936 1.00 88.44 204 GLY A O 1
ATOM 1696 N N . VAL A 1 205 ? -10.944 -2.873 15.841 1.00 90.06 205 VAL A N 1
ATOM 1697 C CA . VAL A 1 205 ? -9.668 -2.159 16.033 1.00 90.06 205 VAL A CA 1
ATOM 1698 C C . VAL A 1 205 ? -9.050 -1.769 14.691 1.00 90.06 205 VAL A C 1
ATOM 1700 O O . VAL A 1 205 ? -8.546 -0.658 14.539 1.00 90.06 205 VAL A O 1
ATOM 1703 N N . PHE A 1 206 ? -9.097 -2.664 13.704 1.00 90.06 206 PHE A N 1
ATOM 1704 C CA . PHE A 1 206 ? -8.607 -2.385 12.359 1.00 90.06 206 PHE A CA 1
ATOM 1705 C C . PHE A 1 206 ? -9.375 -1.233 11.693 1.00 90.06 206 PHE A C 1
ATOM 1707 O O . PHE A 1 206 ? -8.761 -0.317 11.147 1.00 90.06 206 PHE A O 1
ATOM 1714 N N . LEU A 1 207 ? -10.704 -1.225 11.807 1.00 91.06 207 LEU A N 1
ATOM 1715 C CA . LEU A 1 207 ? -11.548 -0.153 11.286 1.00 91.06 207 LEU A CA 1
ATOM 1716 C C . LEU A 1 207 ? -11.217 1.192 11.943 1.00 91.06 207 LEU A C 1
ATOM 1718 O O . LEU A 1 207 ? -11.058 2.187 11.242 1.00 91.06 207 LEU A O 1
ATOM 1722 N N . LEU A 1 208 ? -11.026 1.218 13.264 1.00 91.62 208 LEU A N 1
ATOM 1723 C CA . LEU A 1 208 ? -10.631 2.435 13.980 1.00 91.62 208 LEU A CA 1
ATOM 1724 C C . LEU A 1 208 ? -9.258 2.962 13.550 1.00 91.62 208 LEU A C 1
ATOM 1726 O O . LEU A 1 208 ? -9.078 4.172 13.474 1.00 91.62 208 LEU A O 1
ATOM 1730 N N . ARG A 1 209 ? -8.310 2.088 13.192 1.00 91.62 209 ARG A N 1
ATOM 1731 C CA . ARG A 1 209 ? -7.031 2.514 12.593 1.00 91.62 209 ARG A CA 1
ATOM 1732 C C . ARG A 1 209 ? -7.198 3.116 11.204 1.00 91.62 209 ARG A C 1
ATOM 1734 O O . ARG A 1 209 ? -6.475 4.037 10.842 1.00 91.62 209 ARG A O 1
ATOM 1741 N N . ILE A 1 210 ? -8.124 2.593 10.401 1.00 91.81 210 ILE A N 1
ATOM 1742 C CA . ILE A 1 210 ? -8.446 3.212 9.111 1.00 91.81 210 ILE A CA 1
ATOM 1743 C C . ILE A 1 210 ? -9.040 4.600 9.350 1.00 91.81 210 ILE A C 1
ATOM 1745 O O . ILE A 1 210 ? -8.639 5.549 8.680 1.00 91.81 210 ILE A O 1
ATOM 1749 N N . VAL A 1 211 ? -9.954 4.734 10.312 1.00 91.69 211 VAL A N 1
ATOM 1750 C CA . VAL A 1 211 ? -10.534 6.033 10.671 1.00 91.69 211 VAL A CA 1
ATOM 1751 C C . VAL A 1 211 ? -9.445 6.998 11.141 1.00 91.69 211 VAL A C 1
ATOM 1753 O O . VAL A 1 211 ? -9.403 8.115 10.637 1.00 91.69 211 VAL A O 1
ATOM 1756 N N . SER A 1 212 ? -8.500 6.569 11.981 1.00 92.75 212 SER A N 1
ATOM 1757 C CA . SER A 1 212 ? -7.409 7.444 12.431 1.00 92.75 212 SER A CA 1
ATOM 1758 C C . SER A 1 212 ? -6.497 7.892 11.294 1.00 92.75 212 SER A C 1
ATOM 1760 O O . SER A 1 212 ? -6.147 9.067 11.216 1.00 92.75 212 SER A O 1
ATOM 1762 N N . ALA A 1 213 ? -6.181 6.996 10.357 1.00 90.62 213 ALA A N 1
ATOM 1763 C CA . ALA A 1 213 ? -5.343 7.321 9.208 1.00 90.62 213 ALA A CA 1
ATOM 1764 C C . ALA A 1 213 ? -6.013 8.273 8.195 1.00 90.62 213 ALA A C 1
ATOM 1766 O O . ALA A 1 213 ? -5.300 8.965 7.474 1.00 90.62 213 ALA A O 1
ATOM 1767 N N . ASN A 1 214 ? -7.352 8.306 8.111 1.00 91.69 214 ASN A N 1
ATOM 1768 C CA . ASN A 1 214 ? -8.080 9.098 7.103 1.00 91.69 214 ASN A CA 1
ATOM 1769 C C . ASN A 1 214 ? -8.784 10.343 7.673 1.00 91.69 214 ASN A C 1
ATOM 1771 O O . ASN A 1 214 ? -8.813 11.377 7.015 1.00 91.69 214 ASN A O 1
ATOM 1775 N N . ALA A 1 215 ? -9.363 10.250 8.872 1.00 89.81 215 ALA A N 1
ATOM 1776 C CA . ALA A 1 215 ? -10.100 11.328 9.541 1.00 89.81 215 ALA A CA 1
ATOM 1777 C C . ALA A 1 215 ? -9.282 12.016 10.652 1.00 89.81 215 ALA A C 1
ATOM 1779 O O . ALA A 1 215 ? -9.694 13.048 11.179 1.00 89.81 215 ALA A O 1
ATOM 1780 N N . GLY A 1 216 ? -8.114 11.467 10.998 1.00 90.75 216 GLY A N 1
ATOM 1781 C CA . GLY A 1 216 ? -7.225 11.999 12.024 1.00 90.75 216 GLY A CA 1
ATOM 1782 C C . GLY A 1 216 ? -7.533 11.496 13.435 1.00 90.75 216 GLY A C 1
ATOM 1783 O O . GLY A 1 216 ? -8.586 10.920 13.733 1.00 90.75 216 GLY A O 1
ATOM 1784 N N . ASP A 1 217 ? -6.578 11.734 14.333 1.00 89.56 217 ASP A N 1
ATOM 1785 C CA . ASP A 1 217 ? -6.616 11.185 15.688 1.00 89.56 217 ASP A CA 1
ATOM 1786 C C . ASP A 1 217 ? -7.723 11.792 16.545 1.00 89.56 217 ASP A C 1
ATOM 1788 O O . ASP A 1 217 ? -8.384 11.061 17.269 1.00 89.56 217 ASP A O 1
ATOM 1792 N N . LEU A 1 218 ? -7.993 13.095 16.423 1.00 87.81 218 LEU A N 1
ATOM 1793 C CA . LEU A 1 218 ? -8.971 13.782 17.272 1.00 87.81 218 LEU A CA 1
ATOM 1794 C C . LEU A 1 218 ? -10.388 13.197 17.121 1.00 87.81 218 LEU A C 1
ATOM 1796 O O . LEU A 1 218 ? -11.043 12.919 18.117 1.00 87.81 218 LEU A O 1
ATOM 1800 N N . ILE A 1 219 ? -10.838 12.964 15.882 1.00 88.44 219 ILE A N 1
ATOM 1801 C CA . ILE A 1 219 ? -12.147 12.346 15.602 1.00 88.44 219 ILE A CA 1
ATOM 1802 C C . ILE A 1 219 ? -12.164 10.895 16.089 1.00 88.44 219 ILE A C 1
ATOM 1804 O O . ILE A 1 219 ? -13.161 10.420 16.628 1.00 88.44 219 ILE A O 1
ATOM 1808 N N . THR A 1 220 ? -11.046 10.189 15.931 1.00 90.62 220 THR A N 1
ATOM 1809 C CA . THR A 1 220 ? -10.932 8.800 16.380 1.00 90.62 220 THR A CA 1
ATOM 1810 C C . THR A 1 220 ? -11.042 8.696 17.896 1.00 90.62 220 THR A C 1
ATOM 1812 O O . THR A 1 220 ? -11.731 7.802 18.381 1.00 90.62 220 THR A O 1
ATOM 1815 N N . THR A 1 221 ? -10.434 9.616 18.651 1.00 91.12 221 THR A N 1
ATOM 1816 C CA . THR A 1 221 ? -10.556 9.652 20.114 1.00 91.12 221 THR A CA 1
ATOM 1817 C C . THR A 1 221 ? -12.015 9.815 20.542 1.00 91.12 221 THR A C 1
ATOM 1819 O O . THR A 1 221 ? -12.472 9.064 21.404 1.00 91.12 221 THR A O 1
ATOM 1822 N N . ASP A 1 222 ? -12.760 10.726 19.902 1.00 90.00 222 ASP A N 1
ATOM 1823 C CA . ASP A 1 222 ? -14.184 10.955 20.187 1.00 90.00 222 ASP A CA 1
ATOM 1824 C C . ASP A 1 222 ? -15.011 9.675 19.936 1.00 90.00 222 ASP A C 1
ATOM 1826 O O . ASP A 1 222 ? -15.814 9.259 20.776 1.00 90.00 222 ASP A O 1
ATOM 1830 N N . ILE A 1 223 ? -14.764 8.996 18.806 1.00 91.00 223 ILE A N 1
ATOM 1831 C CA . ILE A 1 223 ? -15.426 7.729 18.447 1.00 91.00 223 ILE A CA 1
ATOM 1832 C C . ILE A 1 223 ? -15.085 6.631 19.461 1.00 91.00 223 ILE A C 1
ATOM 1834 O O . ILE A 1 223 ? -15.980 5.935 19.941 1.00 91.00 223 ILE A O 1
ATOM 1838 N N . VAL A 1 224 ? -13.807 6.460 19.810 1.00 91.75 224 VAL A N 1
ATOM 1839 C CA . VAL A 1 224 ? -13.360 5.439 20.773 1.00 91.75 224 VAL A CA 1
ATOM 1840 C C . VAL A 1 224 ? -13.999 5.671 22.142 1.00 91.75 224 VAL A C 1
ATOM 1842 O O . VAL A 1 224 ? -14.470 4.713 22.759 1.00 91.75 224 VAL A O 1
ATOM 1845 N N . ALA A 1 225 ? -14.072 6.923 22.599 1.00 89.75 225 ALA A N 1
ATOM 1846 C CA . ALA A 1 225 ? -14.708 7.275 23.863 1.00 89.75 225 ALA A CA 1
ATOM 1847 C C . ALA A 1 225 ? -16.218 6.977 23.854 1.00 89.75 225 ALA A C 1
ATOM 1849 O O . ALA A 1 225 ? -16.740 6.433 24.830 1.00 89.75 225 ALA A O 1
ATOM 1850 N N . ALA A 1 226 ? -16.917 7.272 22.754 1.00 89.88 226 ALA A N 1
ATOM 1851 C CA . ALA A 1 226 ? -18.330 6.928 22.597 1.00 89.88 226 ALA A CA 1
ATOM 1852 C C . ALA A 1 226 ? -18.554 5.404 22.626 1.00 89.88 226 ALA A C 1
ATOM 1854 O O . ALA A 1 226 ? -19.381 4.914 23.396 1.00 89.88 226 ALA A O 1
ATOM 1855 N N . LEU A 1 227 ? -17.759 4.639 21.868 1.00 90.44 227 LEU A N 1
ATOM 1856 C CA . LEU A 1 227 ? -17.824 3.170 21.847 1.00 90.44 227 LEU A CA 1
ATOM 1857 C C . LEU A 1 227 ? -17.549 2.553 23.225 1.00 90.44 227 LEU A C 1
ATOM 1859 O O . LEU A 1 227 ? -18.172 1.556 23.597 1.00 90.44 227 LEU A O 1
ATOM 1863 N N . TRP A 1 228 ? -16.620 3.137 23.984 1.00 90.06 228 TRP A N 1
ATOM 1864 C CA . TRP A 1 228 ? -16.302 2.708 25.343 1.00 90.06 228 TRP A CA 1
ATOM 1865 C C . TRP A 1 228 ? -17.476 2.913 26.304 1.00 90.06 228 TRP A C 1
ATOM 1867 O O . TRP A 1 228 ? -17.831 1.991 27.037 1.00 90.06 228 TRP A O 1
ATOM 1877 N N . LYS A 1 229 ? -18.131 4.082 26.261 1.00 88.94 229 LYS A N 1
ATOM 1878 C CA . LYS A 1 229 ? -19.324 4.368 27.077 1.00 88.94 229 LYS A CA 1
ATOM 1879 C C . LYS A 1 229 ? -20.459 3.384 26.782 1.00 88.94 229 LYS A C 1
ATOM 1881 O O . LYS A 1 229 ? -20.974 2.766 27.710 1.00 88.94 229 LYS A O 1
ATOM 1886 N N . MET A 1 230 ? -20.761 3.152 25.502 1.00 88.56 230 MET A N 1
ATOM 1887 C CA . MET A 1 230 ? -21.781 2.177 25.085 1.00 88.56 230 MET A CA 1
ATOM 1888 C C . MET A 1 230 ? -21.463 0.755 25.577 1.00 88.56 230 MET A C 1
ATOM 1890 O O . MET A 1 230 ? -22.353 0.007 25.977 1.00 88.56 230 MET A O 1
ATOM 1894 N N . PHE A 1 231 ? -20.183 0.367 25.582 1.00 88.94 231 PHE A N 1
ATOM 1895 C CA . PHE A 1 231 ? -19.756 -0.920 26.129 1.00 88.94 231 PHE A CA 1
ATOM 1896 C C . PHE A 1 231 ? -19.969 -1.024 27.644 1.00 88.94 231 PHE A C 1
ATOM 1898 O O . PHE A 1 231 ? -20.463 -2.050 28.112 1.00 88.94 231 PHE A O 1
ATOM 1905 N N . LEU A 1 232 ? -19.624 0.018 28.405 1.00 88.00 232 LEU A N 1
ATOM 1906 C CA . LEU A 1 232 ? -19.833 0.039 29.855 1.00 88.00 232 LEU A CA 1
ATOM 1907 C C . LEU A 1 232 ? -21.322 -0.032 30.219 1.00 88.00 232 LEU A C 1
ATOM 1909 O O . LEU A 1 232 ? -21.687 -0.732 31.163 1.00 88.00 232 LEU A O 1
ATOM 1913 N N . GLU A 1 233 ? -22.185 0.640 29.458 1.00 88.44 233 GLU A N 1
ATOM 1914 C CA . GLU A 1 233 ? -23.641 0.551 29.617 1.00 88.44 233 GLU A CA 1
ATOM 1915 C C . GLU A 1 233 ? -24.159 -0.870 29.348 1.00 88.44 233 GLU A C 1
ATOM 1917 O O . GLU A 1 233 ? -24.946 -1.399 30.139 1.00 88.44 233 GLU A O 1
ATOM 1922 N N . GLU A 1 234 ? -23.670 -1.535 28.291 1.00 85.75 234 GLU A N 1
ATOM 1923 C CA . GLU A 1 234 ? -24.024 -2.931 28.008 1.00 85.75 234 GLU A CA 1
ATOM 1924 C C . GLU A 1 234 ? -23.551 -3.868 29.136 1.00 85.75 234 GLU A C 1
ATOM 1926 O O . GLU A 1 234 ? -24.313 -4.728 29.581 1.00 85.75 234 GLU A O 1
ATOM 1931 N N . GLU A 1 235 ? -22.336 -3.697 29.657 1.00 85.06 235 GLU A N 1
ATOM 1932 C CA . GLU A 1 235 ? -21.832 -4.496 30.783 1.00 85.06 235 GLU A CA 1
ATOM 1933 C C . GLU A 1 235 ? -22.622 -4.251 32.076 1.00 85.06 235 GLU A C 1
ATOM 1935 O O . GLU A 1 235 ? -22.980 -5.213 32.758 1.00 85.06 235 GLU A O 1
ATOM 1940 N N . LYS A 1 236 ? -22.990 -2.998 32.375 1.00 85.81 236 LYS A N 1
ATOM 1941 C CA . LYS A 1 236 ? -23.860 -2.669 33.514 1.00 85.81 236 LYS A CA 1
ATOM 1942 C C . LYS A 1 236 ? -25.224 -3.347 33.383 1.00 85.81 236 LYS A C 1
ATOM 1944 O O . LYS A 1 236 ? -25.715 -3.905 34.358 1.00 85.81 236 LYS A O 1
ATOM 1949 N N . SER A 1 237 ? -25.807 -3.356 32.182 1.00 83.81 237 SER A N 1
ATOM 1950 C CA . SER A 1 237 ? -27.088 -4.029 31.927 1.00 83.81 237 SER A CA 1
ATOM 1951 C C . SER A 1 237 ? -27.016 -5.551 32.107 1.00 83.81 237 SER A C 1
ATOM 1953 O O . SER A 1 237 ? -27.990 -6.158 32.537 1.00 83.81 237 SER A O 1
ATOM 1955 N N . ARG A 1 238 ? -25.857 -6.169 31.837 1.00 79.38 238 ARG A N 1
ATOM 1956 C CA . ARG A 1 238 ? -25.630 -7.611 32.046 1.00 79.38 238 ARG A CA 1
ATOM 1957 C C . ARG A 1 238 ? -25.346 -7.977 33.499 1.00 79.38 238 ARG A C 1
ATOM 1959 O O . ARG A 1 238 ? -25.602 -9.112 33.885 1.00 79.38 238 ARG A O 1
ATOM 1966 N N . ALA A 1 239 ? -24.788 -7.054 34.281 1.00 76.94 239 ALA A N 1
ATOM 1967 C CA . ALA A 1 239 ? -24.522 -7.260 35.703 1.00 76.94 239 ALA A CA 1
ATOM 1968 C C . ALA A 1 239 ? -25.803 -7.227 36.559 1.00 76.94 239 ALA A C 1
ATOM 1970 O O . ALA A 1 239 ? -25.810 -7.767 37.663 1.00 76.94 239 ALA A O 1
ATOM 1971 N N . VAL A 1 240 ? -26.888 -6.624 36.057 1.00 70.94 240 VAL A N 1
ATOM 1972 C CA . VAL A 1 240 ? -28.209 -6.683 36.695 1.00 70.94 240 VAL A CA 1
ATOM 1973 C C . VAL A 1 240 ? -28.855 -8.037 36.360 1.00 70.94 240 VAL A C 1
ATOM 1975 O O . VAL A 1 240 ? -29.071 -8.319 35.179 1.00 70.94 240 VAL A O 1
ATOM 1978 N N . PRO A 1 241 ? -29.164 -8.899 37.349 1.00 59.59 241 PRO A N 1
ATOM 1979 C CA . PRO A 1 241 ? -29.890 -10.134 37.080 1.00 59.59 241 PRO A CA 1
ATOM 1980 C C . PRO A 1 241 ? -31.260 -9.795 36.475 1.00 59.59 241 PRO A C 1
ATOM 1982 O O . PRO A 1 241 ? -31.881 -8.817 36.904 1.00 59.59 241 PRO A O 1
ATOM 1985 N N . PRO A 1 242 ? -31.747 -10.566 35.482 1.00 60.34 242 PRO A N 1
ATOM 1986 C CA . PRO A 1 242 ? -33.078 -10.341 34.938 1.00 60.34 242 PRO A CA 1
ATOM 1987 C C . PRO A 1 242 ? -34.090 -10.353 36.092 1.00 60.34 242 PRO A C 1
ATOM 1989 O O . PRO A 1 242 ? -33.948 -11.188 36.994 1.00 60.34 242 PRO A O 1
ATOM 1992 N N . PRO A 1 243 ? -35.081 -9.439 36.104 1.00 62.84 243 PRO A N 1
ATOM 1993 C CA . PRO A 1 243 ? -36.130 -9.479 37.110 1.00 62.84 243 PRO A CA 1
ATOM 1994 C C . PRO A 1 243 ? -36.704 -10.893 37.127 1.00 62.84 243 PRO A C 1
ATOM 1996 O O . PRO A 1 243 ? -37.004 -11.456 36.070 1.00 62.84 243 PRO A O 1
ATOM 1999 N N . ALA A 1 244 ? -36.766 -11.492 38.319 1.00 52.16 244 ALA A N 1
ATOM 2000 C CA . ALA A 1 244 ? -37.351 -12.809 38.492 1.00 52.16 244 ALA A CA 1
ATOM 2001 C C . ALA A 1 244 ? -38.724 -12.788 37.817 1.00 52.16 244 ALA A C 1
ATOM 2003 O 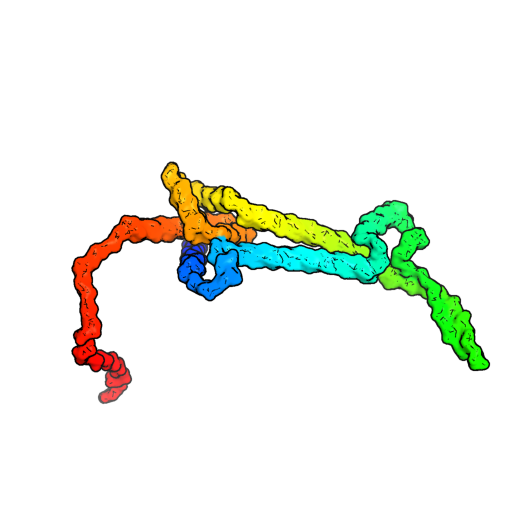O . ALA A 1 244 ? -39.559 -11.945 38.142 1.00 52.16 244 ALA A O 1
ATOM 2004 N N . LEU A 1 245 ? -38.936 -13.677 36.847 1.00 53.53 245 LEU A N 1
ATOM 2005 C CA . LEU A 1 245 ? -40.245 -13.911 36.250 1.00 53.53 245 LEU A CA 1
ATOM 2006 C C . LEU A 1 245 ? -41.144 -14.553 37.320 1.00 53.53 245 LEU A C 1
ATOM 2008 O O . LEU A 1 245 ? -41.445 -15.741 37.274 1.00 53.53 245 LEU A O 1
ATOM 2012 N N . THR A 1 246 ? -41.562 -13.780 38.323 1.00 51.75 246 THR A N 1
ATOM 2013 C CA . THR A 1 246 ? -42.711 -14.093 39.174 1.00 51.75 246 THR A CA 1
ATOM 2014 C C . THR A 1 246 ? -43.956 -13.742 38.377 1.00 51.75 246 THR A C 1
ATOM 2016 O O . THR A 1 246 ? -44.595 -12.715 38.579 1.00 51.75 246 THR A O 1
ATOM 2019 N N . GLY A 1 247 ? -44.223 -14.571 37.382 1.00 49.62 247 GLY A N 1
ATOM 2020 C CA . GLY A 1 247 ? -45.324 -14.426 36.453 1.00 49.62 247 GLY A CA 1
ATOM 2021 C C . GLY A 1 247 ? -45.321 -15.649 35.566 1.00 49.62 247 GLY A C 1
ATOM 2022 O O . GLY A 1 247 ? -44.521 -15.747 34.639 1.00 49.62 247 GLY A O 1
ATOM 2023 N N . THR A 1 248 ? -46.161 -16.619 35.909 1.00 45.84 248 THR A N 1
ATOM 2024 C CA . THR A 1 248 ? -46.474 -17.773 35.069 1.00 45.84 248 THR A CA 1
ATOM 2025 C C . THR A 1 248 ? -46.746 -17.270 33.653 1.00 45.84 248 THR A C 1
ATOM 2027 O O . THR A 1 248 ? -47.579 -16.383 33.473 1.00 45.84 248 THR A O 1
ATOM 2030 N N . ALA A 1 249 ? -46.026 -17.799 32.660 1.00 43.28 249 ALA A N 1
ATOM 2031 C CA . ALA A 1 249 ? -46.279 -17.478 31.261 1.00 43.28 249 ALA A CA 1
ATOM 2032 C C . ALA A 1 249 ? -47.776 -17.703 30.961 1.00 43.28 249 ALA A C 1
ATOM 2034 O O . ALA A 1 249 ? -48.274 -18.795 31.264 1.00 43.28 249 ALA A O 1
ATOM 2035 N N . PRO A 1 250 ? -48.505 -16.711 30.416 1.00 45.16 250 PRO A N 1
ATOM 2036 C CA . PRO A 1 250 ? -49.893 -16.911 30.029 1.00 45.16 250 PRO A CA 1
ATOM 2037 C C . PRO A 1 250 ? -49.947 -18.021 28.979 1.00 45.16 250 PRO A C 1
ATOM 2039 O O . PRO A 1 250 ? -49.189 -17.998 28.006 1.00 45.16 250 PRO A O 1
ATOM 2042 N N . LYS A 1 251 ? -50.798 -19.025 29.205 1.00 44.22 251 LYS A N 1
ATOM 2043 C CA . LYS A 1 251 ? -51.056 -20.066 28.209 1.00 44.22 251 LYS A CA 1
ATOM 2044 C C . LYS A 1 251 ? -51.749 -19.433 27.004 1.00 44.22 251 LYS A C 1
ATOM 2046 O O . LYS A 1 251 ? -52.609 -18.573 27.154 1.00 44.22 251 LYS A O 1
ATOM 2051 N N . LEU A 1 252 ? -51.343 -19.877 25.822 1.00 47.81 252 LEU A N 1
ATOM 2052 C CA . LEU A 1 252 ? -51.758 -19.380 24.512 1.00 47.81 252 LEU A CA 1
ATOM 2053 C C . LEU A 1 252 ? -53.165 -19.876 24.106 1.00 47.81 252 LEU A C 1
ATOM 2055 O O . LEU A 1 252 ? -53.357 -20.214 22.945 1.00 47.81 252 LEU A O 1
ATOM 2059 N N . ASP A 1 253 ? -54.118 -19.959 25.038 1.00 46.78 253 ASP A N 1
ATOM 2060 C CA . ASP A 1 253 ? -55.451 -20.523 24.756 1.00 46.78 253 ASP A CA 1
ATOM 2061 C C . ASP A 1 253 ? -56.612 -19.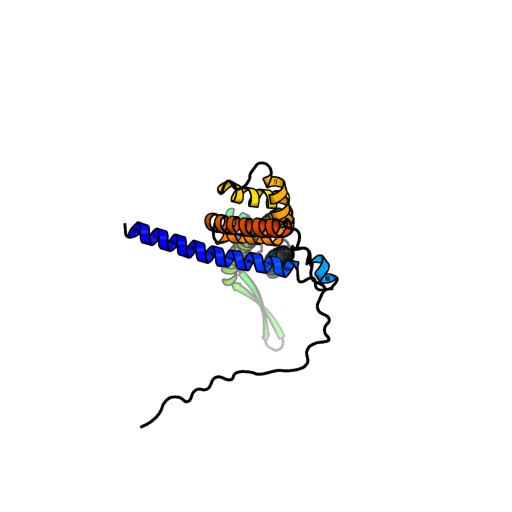523 24.936 1.00 46.78 253 ASP A C 1
ATOM 2063 O O . ASP A 1 253 ? -57.732 -19.846 24.561 1.00 46.78 253 ASP A O 1
ATOM 2067 N N . ASP A 1 254 ? -56.368 -18.289 25.396 1.00 46.44 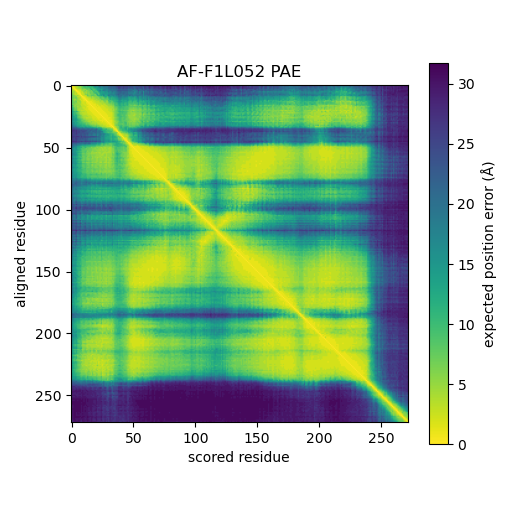254 ASP A N 1
ATOM 2068 C CA . ASP A 1 254 ? -57.424 -17.272 25.574 1.00 46.44 254 ASP A CA 1
ATOM 2069 C C . ASP A 1 254 ? -57.262 -16.085 24.605 1.00 46.44 254 ASP A C 1
ATOM 2071 O O . ASP A 1 254 ? -57.171 -14.926 25.011 1.00 46.44 254 ASP A O 1
ATOM 2075 N N . VAL A 1 255 ? -57.208 -16.363 23.300 1.00 47.00 255 VAL A N 1
ATOM 2076 C CA . VAL A 1 255 ? -57.487 -15.348 22.268 1.00 47.00 255 VAL A CA 1
ATOM 2077 C C . VAL A 1 255 ? -58.662 -15.836 21.436 1.00 47.00 255 VAL A C 1
ATOM 2079 O O . VAL A 1 255 ? -58.499 -16.310 20.315 1.00 47.00 255 VAL A O 1
ATOM 2082 N N . ASP A 1 256 ? -59.858 -15.712 22.003 1.00 44.75 256 ASP A N 1
ATOM 2083 C CA . ASP A 1 256 ? -61.051 -15.520 21.193 1.00 44.75 256 ASP A CA 1
ATOM 2084 C C . ASP A 1 256 ? -61.768 -14.239 21.638 1.00 44.75 256 ASP A C 1
ATOM 2086 O O . ASP A 1 256 ? -61.874 -13.935 22.826 1.00 44.75 256 ASP A O 1
ATOM 2090 N N . HIS A 1 257 ? -62.246 -13.526 20.622 1.00 38.19 257 HIS A N 1
ATOM 2091 C CA . HIS A 1 257 ? -63.078 -12.326 20.613 1.00 38.19 257 HIS A CA 1
ATOM 2092 C C . HIS A 1 257 ? -62.395 -10.951 20.646 1.00 38.19 257 HIS A C 1
ATOM 2094 O O . HIS A 1 257 ? -61.917 -10.461 21.664 1.00 38.19 257 HIS A O 1
ATOM 2100 N N . GLY A 1 258 ? -62.530 -10.265 19.503 1.00 33.28 258 GLY A N 1
ATOM 2101 C CA . GLY A 1 258 ? -62.674 -8.810 19.463 1.00 33.28 258 GLY A CA 1
ATOM 2102 C C . GLY A 1 258 ? -61.604 -8.059 18.683 1.00 33.28 258 GLY A C 1
ATOM 2103 O O . GLY A 1 258 ? -60.948 -7.182 19.229 1.00 33.28 258 GLY A O 1
ATOM 2104 N N . PHE A 1 259 ? -61.454 -8.360 17.393 1.00 32.41 259 PHE A N 1
ATOM 2105 C CA . PHE A 1 259 ? -60.853 -7.421 16.448 1.00 32.41 259 PHE A CA 1
ATOM 2106 C C . PHE A 1 259 ? -61.827 -6.252 16.245 1.00 32.41 259 PHE A C 1
ATOM 2108 O O . PHE A 1 259 ? -62.901 -6.447 15.677 1.00 32.41 259 PHE A O 1
ATOM 2115 N N . GLN A 1 260 ? -61.472 -5.055 16.709 1.00 34.66 260 GLN A N 1
ATOM 2116 C CA . GLN A 1 260 ? -62.152 -3.825 16.312 1.00 34.66 260 GLN A CA 1
ATOM 2117 C C . GLN A 1 260 ? -61.091 -2.782 15.949 1.00 34.66 260 GLN A C 1
ATOM 2119 O O . GLN A 1 260 ? -60.482 -2.150 16.807 1.00 34.66 260 GLN A O 1
ATOM 2124 N N . GLU A 1 261 ? -60.811 -2.697 14.648 1.00 35.94 261 GLU A N 1
ATOM 2125 C CA . GLU A 1 261 ? -60.056 -1.611 14.028 1.00 35.94 261 GLU A CA 1
ATOM 2126 C C . GLU A 1 261 ? -60.932 -0.354 14.006 1.00 35.94 261 GLU A C 1
ATOM 2128 O O . GLU A 1 261 ? -61.925 -0.297 13.279 1.00 35.94 261 GLU A O 1
ATOM 2133 N N . ASP A 1 262 ? -60.557 0.669 14.771 1.00 36.72 262 ASP A N 1
ATOM 2134 C CA . ASP A 1 262 ? -61.126 2.006 14.611 1.00 36.72 262 ASP A CA 1
ATOM 2135 C C . ASP A 1 262 ? -60.494 2.674 13.378 1.00 36.72 262 ASP A C 1
ATOM 2137 O O . ASP A 1 262 ? -59.365 3.173 13.407 1.00 36.72 262 ASP A O 1
ATOM 2141 N N . LEU A 1 263 ? -61.231 2.645 12.264 1.00 40.31 263 LEU A N 1
ATOM 2142 C CA . LEU A 1 263 ? -60.899 3.349 11.028 1.00 40.31 263 LEU A CA 1
ATOM 2143 C C . LEU A 1 263 ? -61.176 4.859 11.173 1.00 40.31 263 LEU A C 1
ATOM 2145 O O . LEU A 1 263 ? -62.261 5.285 11.561 1.00 40.31 263 LEU A O 1
ATOM 2149 N N . TYR A 1 264 ? -60.184 5.660 10.794 1.00 40.97 264 TYR A N 1
ATOM 2150 C CA . TYR A 1 264 ? -60.217 7.116 10.628 1.00 40.97 264 TYR A CA 1
ATOM 2151 C C . TYR A 1 264 ? -61.320 7.572 9.646 1.00 40.97 264 TYR A C 1
ATOM 2153 O O . TYR A 1 264 ? -61.333 7.126 8.498 1.00 40.97 264 TYR A O 1
ATOM 2161 N N . ASP A 1 265 ? -62.209 8.483 10.071 1.00 43.22 265 ASP A N 1
ATOM 2162 C CA . ASP A 1 265 ? -63.281 9.074 9.246 1.00 43.22 265 ASP A CA 1
ATOM 2163 C C . ASP A 1 265 ? -62.923 10.512 8.801 1.00 43.22 265 ASP A C 1
ATOM 2165 O O . ASP A 1 265 ? -62.882 11.422 9.637 1.00 43.22 265 ASP A O 1
ATOM 2169 N N . PRO A 1 266 ? -62.662 10.757 7.500 1.00 45.34 266 PRO A N 1
ATOM 2170 C CA . PRO A 1 266 ? -62.324 12.066 6.969 1.00 45.34 266 PRO A CA 1
ATOM 2171 C C . PRO A 1 266 ? -63.508 12.694 6.220 1.00 45.34 266 PRO A C 1
ATOM 2173 O O . PRO A 1 266 ? -63.375 13.040 5.049 1.00 45.34 266 PRO A O 1
ATOM 2176 N N . LYS A 1 267 ? -64.681 12.849 6.843 1.00 45.41 267 LYS A N 1
ATOM 2177 C CA . LYS A 1 267 ? -65.752 13.717 6.313 1.00 45.41 267 LYS A CA 1
ATOM 2178 C C . LYS A 1 267 ? -66.496 14.447 7.424 1.00 45.41 267 LYS A C 1
ATOM 2180 O O . LYS A 1 267 ? -67.636 14.139 7.758 1.00 45.41 267 LYS A O 1
ATOM 2185 N N . LYS A 1 268 ? -65.860 15.492 7.946 1.00 48.41 268 LYS A N 1
ATOM 2186 C CA . LYS A 1 268 ? -66.546 16.537 8.708 1.00 48.41 268 LYS A CA 1
ATOM 2187 C C . LYS A 1 268 ? -66.125 17.916 8.210 1.00 48.41 268 LYS A C 1
ATOM 2189 O O . LYS A 1 268 ? -65.610 18.712 8.971 1.00 48.41 268 LYS A O 1
ATOM 2194 N N . ASP A 1 269 ? -66.333 18.142 6.916 1.00 44.78 269 ASP A N 1
ATOM 2195 C CA . ASP A 1 269 ? -66.297 19.455 6.271 1.00 44.78 269 ASP A CA 1
ATOM 2196 C C . ASP A 1 269 ? -67.201 19.402 5.034 1.00 44.78 269 ASP A C 1
ATOM 2198 O O . ASP A 1 269 ? -66.828 18.765 4.051 1.00 44.78 269 ASP A O 1
ATOM 2202 N N . SER A 1 270 ? -68.395 20.010 5.116 1.00 38.28 270 SER A N 1
ATOM 2203 C CA . SER A 1 270 ? -69.000 20.856 4.066 1.00 38.28 270 SER A CA 1
ATOM 2204 C C . SER A 1 270 ? -70.527 21.009 4.222 1.00 38.28 270 SER A C 1
ATOM 2206 O O . SER A 1 270 ? -71.258 20.057 3.944 1.00 38.28 270 SER A O 1
ATOM 2208 N N . ILE A 1 271 ? -70.934 22.260 4.501 1.00 43.72 271 ILE A N 1
ATOM 2209 C CA . ILE A 1 271 ? -72.168 22.962 4.066 1.00 43.72 271 ILE A CA 1
ATOM 2210 C C . ILE A 1 271 ? -73.418 22.673 4.924 1.00 43.72 271 ILE A C 1
ATOM 2212 O O . ILE A 1 271 ? -73.765 21.511 5.109 1.00 43.72 271 ILE A O 1
ATOM 2216 N N . ASP A 1 272 ? -74.142 23.626 5.525 1.00 35.00 272 ASP A N 1
ATOM 2217 C CA . ASP A 1 272 ? -74.580 24.992 5.128 1.00 35.00 272 ASP A CA 1
ATOM 2218 C C . ASP A 1 272 ? -73.673 25.939 4.321 1.00 35.00 272 ASP A C 1
ATOM 2220 O O . ASP A 1 272 ? -72.507 26.183 4.708 1.00 35.00 272 ASP A O 1
#

Foldseek 3Di:
DVVVVVVVVVVVVLLVVLLVVLVVLQVVLVVLVVPDDDDDVVVVCSLLCVLLVVVLVVLVVQLVVLVVVLVVLCVVQVDPDSPVLVVVVVCVVVVHDCVVVVRQDQKDKDWDWDDDPNDTDIDIDIDGNPVSVVVSVVSSVVNVVSVVSNVVSVVVSVVSVVCLPDVVNLLVVLVVLCVVVVNQDPVCPVVSVCCDPPRQNSNNSSVLVVCCVPVNDVSSSSSSVSSSVVSVVVVVVVVDDDPPCPDDDDDPPPPDDDDDDDDDDPDPDDDD

Secondary structure (DSSP, 8-state):
-HHHHHHHHHHHHHHHHHHHHHHHHHHHHHHHHH-----HHHHHHTTT-HHHHHHHHHHHHHHHHHHHHHHHHHHHHT-SSTTHHHHHHHHHHTT--HHHH-SS-SEEEEEEEEEETTEEEEEEEEEE-HHHHHHHHHHHHHHHHHHHHHHHHHHHHHHHHHHHH-HHHHHHHHHHHHHHTT---TTHHHHHHHIIIIIIHHHHHHHHHHHHHHH-HHHHHHHHHHHHHHHHHHHHHHHSPPPP--SPPPPTT---S---------------

Radius of gyration: 34.85 Å; Cα contacts (8 Å, |Δi|>4): 164; chains: 1; bounding box: 104×61×104 Å

InterPro domains:
  IPR000990 Innexin [PF00876] (4-230)
  IPR000990 Innexin [PR01262] (55-69)
  IPR000990 Innexin [PR01262] (103-112)
  IPR000990 Innexin [PR01262] (127-143)
  IPR000990 Innexin [PS51013] (1-237)
  IPR000990 Innexin [PTHR11893] (2-237)

Mean predicted aligned error: 13.44 Å

Nearest PDB structures (foldseek):
  5h1q-assembly1_A  TM=7.160E-01  e=2.491E-07  Caenorhabditis elegans
  9b8p-assembly1_H  TM=3.325E-01  e=1.124E-01  Rattus norvegicus
  7uzk-assembly1_H  TM=2.345E-01  e=6.758E-01  Rattus norvegicus
  5knb-assembly1_G  TM=2.216E-01  e=6.099E-01  Enterococcus hirae ATCC 9790
  5knd-assembly1_G  TM=2.144E-01  e=9.191E-01  Enterococcus hirae ATCC 9790

pLDDT: mean 78.96, std 16.09, range [32.41, 96.88]